Protein AF-A0A1Y2H8I2-F1 (afdb_monomer)

Foldseek 3Di:
DDDDPVNLLVVLLVVLVVCVVVVVLVVSLVSLVVSLVDADDPDADPSNLLSLLVSQLSCCLPQVARPCPVVPPVNVPRPSNVVSCVVNVLSVVLRVLSVVLLVALARLVVNVVSCVVCVVVCVVSVNNVSSVSSNVCSLVNSVVVVLVPDQKDFLVVSQSSSYPVGDSVNSVVSVVVCVVVVNFAKDKADDDDDDDDDDDDDDDDPTIMMGGDDPPPPPVPPPPPVVVVVVVVVVVVVVVVVVVVVVVVVVVVVVVVVVVVVVVVVVVVVVVVVVVDDDDDDDDDDDDDDDDDDDDDDDDDDDDDDD

Solvent-accessible surface area (backbone atoms only — not comparable to full-atom values): 18165 Å² total; per-residue (Å²): 131,86,87,50,72,65,55,56,44,48,51,26,46,54,51,16,51,53,28,45,74,71,66,39,36,71,64,14,38,54,28,21,48,53,40,47,69,54,87,67,82,90,62,75,56,69,69,40,38,52,27,47,56,49,31,45,45,41,28,34,50,69,72,54,39,70,66,62,81,57,64,51,82,71,41,70,70,33,67,51,48,54,54,31,51,70,74,36,51,73,58,51,55,49,51,53,38,49,47,46,28,59,76,36,42,80,34,56,66,55,42,55,52,50,45,68,72,44,40,70,62,29,53,77,67,72,43,45,66,52,54,53,49,28,59,69,41,45,50,58,44,37,52,60,52,45,57,77,78,36,54,66,47,42,45,66,61,52,13,44,48,58,14,86,85,46,46,57,71,55,43,51,53,52,50,54,52,34,40,77,69,68,76,49,53,71,49,79,48,72,54,74,82,82,71,95,76,86,77,87,71,81,91,67,76,76,64,38,35,36,37,44,57,64,91,85,71,74,68,93,68,85,63,78,66,59,54,57,51,52,51,50,49,52,52,52,50,52,53,52,51,52,51,54,50,53,52,50,50,52,52,53,50,54,50,52,53,52,50,54,53,49,51,52,51,54,54,51,52,52,54,51,56,58,69,73,56,91,80,83,90,79,88,83,91,83,89,82,82,87,85,86,89,81,91,88,84,90,80,87,87,81,89,82,90,79,135

Mean predicted aligned error: 17.27 Å

Radius of gyration: 30.87 Å; Cα contacts (8 Å, |Δi|>4): 237; chains: 1; bounding box: 60×76×105 Å

Structure (mmCIF, N/CA/C/O backbone):
data_AF-A0A1Y2H8I2-F1
#
_entry.id   AF-A0A1Y2H8I2-F1
#
loop_
_atom_site.group_PDB
_atom_site.id
_atom_site.type_symbol
_atom_site.label_atom_id
_atom_site.label_alt_id
_atom_site.label_comp_id
_atom_site.label_asym_id
_atom_site.label_entity_id
_atom_site.label_seq_id
_atom_site.pdbx_PDB_ins_code
_atom_site.Cartn_x
_atom_site.Cartn_y
_atom_site.Cartn_z
_atom_site.occupancy
_atom_site.B_iso_or_equiv
_atom_site.auth_seq_id
_atom_site.auth_comp_id
_atom_site.auth_asym_id
_atom_site.auth_atom_id
_atom_site.pdbx_PDB_model_num
ATOM 1 N N . MET A 1 1 ? 10.345 -16.166 -33.359 1.00 64.69 1 MET A N 1
ATOM 2 C CA . MET A 1 1 ? 11.294 -15.146 -32.863 1.00 64.69 1 MET A CA 1
ATOM 3 C C . MET A 1 1 ? 11.800 -15.592 -31.501 1.00 64.69 1 MET A C 1
ATOM 5 O O . MET A 1 1 ? 10.991 -16.157 -30.772 1.00 64.69 1 MET A O 1
ATOM 9 N N . PRO A 1 2 ? 13.095 -15.441 -31.181 1.00 84.12 2 PRO A N 1
ATOM 10 C CA . PRO A 1 2 ? 13.602 -15.779 -29.852 1.00 84.12 2 PRO A CA 1
ATOM 11 C C . PRO A 1 2 ? 13.010 -14.828 -28.801 1.00 84.12 2 PRO A C 1
ATOM 13 O O . PRO A 1 2 ? 12.857 -13.641 -29.073 1.00 84.12 2 PRO A O 1
ATOM 16 N N . ILE A 1 3 ? 12.668 -15.360 -27.625 1.00 88.06 3 ILE A N 1
ATOM 17 C CA . ILE A 1 3 ? 12.143 -14.586 -26.490 1.00 88.06 3 ILE A CA 1
ATOM 18 C C . ILE A 1 3 ? 13.284 -13.744 -25.907 1.00 88.06 3 ILE A C 1
ATOM 20 O O . ILE A 1 3 ? 14.325 -14.291 -25.533 1.00 88.06 3 ILE A O 1
ATOM 24 N N . SER A 1 4 ? 13.094 -12.426 -25.837 1.00 90.50 4 SER A N 1
ATOM 25 C CA . SER A 1 4 ? 14.034 -11.501 -25.200 1.00 90.50 4 SER A CA 1
ATOM 26 C C . SER A 1 4 ? 13.777 -11.408 -23.693 1.00 90.50 4 SER A C 1
ATOM 28 O O . SER A 1 4 ? 12.663 -11.617 -23.217 1.00 90.50 4 SER A O 1
ATOM 30 N N . VAL A 1 5 ? 14.796 -11.017 -22.923 1.00 89.06 5 VAL A N 1
ATOM 31 C CA . VAL A 1 5 ? 14.643 -10.702 -21.489 1.00 89.06 5 VAL A CA 1
ATOM 32 C C . VAL A 1 5 ? 13.623 -9.578 -21.287 1.00 89.06 5 VAL A C 1
ATOM 34 O O . VAL A 1 5 ? 12.849 -9.601 -20.336 1.00 89.06 5 VAL A O 1
ATOM 37 N N . GLU A 1 6 ? 13.575 -8.620 -22.213 1.00 90.44 6 GLU A N 1
ATOM 38 C CA . GLU A 1 6 ? 12.610 -7.522 -22.174 1.00 90.44 6 GLU A CA 1
ATOM 39 C C . GLU A 1 6 ? 11.159 -8.017 -22.268 1.00 90.44 6 GLU A C 1
ATOM 41 O O . GLU A 1 6 ? 10.286 -7.482 -21.584 1.00 90.44 6 GLU A O 1
ATOM 46 N N . ASP A 1 7 ? 10.905 -9.075 -23.042 1.00 92.50 7 ASP A N 1
ATOM 47 C CA . ASP A 1 7 ? 9.571 -9.669 -23.170 1.00 92.50 7 ASP A CA 1
ATOM 48 C C . ASP A 1 7 ? 9.125 -10.292 -21.842 1.00 92.50 7 ASP A C 1
ATOM 50 O O . ASP A 1 7 ? 7.978 -10.131 -21.425 1.00 92.50 7 ASP A O 1
ATOM 54 N N . VAL A 1 8 ? 10.058 -10.933 -21.129 1.00 92.12 8 VAL A N 1
ATOM 55 C CA . VAL A 1 8 ? 9.809 -11.501 -19.797 1.00 92.12 8 VAL A CA 1
ATOM 56 C C . VAL A 1 8 ? 9.509 -10.395 -18.781 1.00 92.12 8 VAL A C 1
ATOM 58 O O . VAL A 1 8 ? 8.560 -10.523 -18.005 1.00 92.12 8 VAL A O 1
ATOM 61 N N . LEU A 1 9 ? 10.262 -9.289 -18.802 1.00 92.88 9 LEU A N 1
ATOM 62 C CA . LEU A 1 9 ? 10.020 -8.140 -17.919 1.00 92.88 9 LEU A CA 1
ATOM 63 C C . LEU A 1 9 ? 8.649 -7.502 -18.188 1.00 92.88 9 LEU A C 1
ATOM 65 O O . LEU A 1 9 ? 7.918 -7.197 -17.246 1.00 92.88 9 LEU A O 1
ATOM 69 N N . LYS A 1 10 ? 8.278 -7.327 -19.461 1.00 94.19 10 LYS A N 1
ATOM 70 C CA . LYS A 1 10 ? 6.972 -6.779 -19.863 1.00 94.19 10 LYS A CA 1
ATOM 71 C C . LYS A 1 10 ? 5.822 -7.685 -19.443 1.00 94.19 10 LYS A C 1
ATOM 73 O O . LYS A 1 10 ? 4.839 -7.188 -18.902 1.00 94.19 10 LYS A O 1
ATOM 78 N N . TYR A 1 11 ? 5.957 -8.996 -19.643 1.00 95.19 11 TYR A N 1
ATOM 79 C CA . TYR A 1 11 ? 4.942 -9.973 -19.250 1.00 95.19 11 TYR A CA 1
ATOM 80 C C . TYR A 1 11 ? 4.603 -9.868 -17.757 1.00 95.19 11 TYR A C 1
ATOM 82 O O . TYR A 1 11 ? 3.437 -9.698 -17.399 1.00 95.19 11 TYR A O 1
ATOM 90 N N . HIS A 1 12 ? 5.620 -9.879 -16.891 1.00 94.62 12 HIS A N 1
ATOM 91 C CA . HIS A 1 12 ? 5.412 -9.776 -15.446 1.00 94.62 12 HIS A CA 1
ATOM 92 C C . HIS A 1 12 ? 4.909 -8.384 -15.036 1.00 94.62 12 HIS A C 1
ATOM 94 O O . HIS A 1 12 ? 4.013 -8.265 -14.206 1.00 94.62 12 HIS A O 1
ATOM 100 N N . TYR A 1 13 ? 5.429 -7.314 -15.643 1.00 95.56 13 TYR A N 1
ATOM 101 C CA . TYR A 1 13 ? 4.984 -5.954 -15.333 1.00 95.56 13 TYR A CA 1
ATOM 102 C C . TYR A 1 13 ? 3.503 -5.729 -15.668 1.00 95.56 13 TYR A C 1
ATOM 104 O O . TYR A 1 13 ? 2.728 -5.309 -14.807 1.00 95.56 13 TYR A O 1
ATOM 112 N N . TYR A 1 14 ? 3.086 -6.055 -16.894 1.00 96.56 14 TYR A N 1
ATOM 113 C CA . TYR A 1 14 ? 1.695 -5.893 -17.312 1.00 96.56 14 TYR A CA 1
ATOM 114 C C . TYR A 1 14 ? 0.767 -6.870 -16.590 1.00 96.56 14 TYR A C 1
ATOM 116 O O . TYR A 1 14 ? -0.330 -6.478 -16.197 1.00 96.56 14 TYR A O 1
ATOM 124 N N . GLY A 1 15 ? 1.217 -8.104 -16.339 1.00 96.12 15 GLY A N 1
ATOM 125 C CA . GLY A 1 15 ? 0.488 -9.060 -15.506 1.00 96.12 15 GLY A CA 1
ATOM 126 C C . GLY A 1 15 ? 0.222 -8.510 -14.103 1.00 96.12 15 GLY A C 1
ATOM 127 O O . GLY A 1 15 ? -0.916 -8.541 -13.639 1.00 96.12 15 GLY A O 1
ATOM 128 N N . GLY A 1 16 ? 1.239 -7.926 -13.462 1.00 95.62 16 GLY A N 1
ATOM 129 C CA . GLY A 1 16 ? 1.105 -7.278 -12.157 1.00 95.62 16 GLY A CA 1
ATOM 130 C C . GLY A 1 16 ? 0.127 -6.103 -12.190 1.00 95.62 16 GLY A C 1
ATOM 131 O O . GLY A 1 16 ? -0.762 -6.027 -11.348 1.00 95.62 16 GLY A O 1
ATOM 132 N N . MET A 1 17 ? 0.212 -5.230 -13.199 1.00 94.56 17 MET A N 1
ATOM 133 C CA . MET A 1 17 ? -0.717 -4.100 -13.348 1.00 94.56 17 MET A CA 1
ATOM 134 C C . MET A 1 17 ? -2.175 -4.540 -13.521 1.00 94.56 17 MET A C 1
ATOM 136 O O . MET A 1 17 ? -3.065 -3.967 -12.890 1.00 94.56 17 MET A O 1
ATOM 140 N N . LEU A 1 18 ? -2.426 -5.561 -14.346 1.00 96.31 18 LEU A N 1
ATOM 141 C CA . LEU A 1 18 ? -3.769 -6.108 -14.548 1.00 96.31 18 LEU A CA 1
ATOM 142 C C . LEU A 1 18 ? -4.327 -6.693 -13.246 1.00 96.31 18 LEU A C 1
ATOM 144 O O . LEU A 1 18 ? -5.463 -6.399 -12.877 1.00 96.31 18 LEU A O 1
ATOM 148 N N . LEU A 1 19 ? -3.517 -7.465 -12.516 1.00 95.88 19 LEU A N 1
ATOM 149 C CA . LEU A 1 19 ? -3.908 -8.042 -11.227 1.00 95.88 19 LEU A CA 1
ATOM 150 C C . LEU A 1 19 ? -4.180 -6.962 -10.170 1.00 95.88 19 LEU A C 1
ATOM 152 O O . LEU A 1 19 ? -5.160 -7.071 -9.431 1.00 95.88 19 LEU A O 1
ATOM 156 N N . THR A 1 20 ? -3.387 -5.886 -10.144 1.00 94.12 20 THR A N 1
ATOM 157 C CA . THR A 1 20 ? -3.646 -4.718 -9.289 1.00 94.12 20 THR A CA 1
ATOM 158 C C . THR A 1 20 ? -4.972 -4.046 -9.646 1.00 94.12 20 THR A C 1
ATOM 160 O O . THR A 1 20 ? -5.745 -3.715 -8.748 1.00 94.12 20 THR A O 1
ATOM 163 N N . GLY A 1 21 ? -5.285 -3.900 -10.939 1.00 92.94 21 GLY A N 1
ATOM 164 C CA . GLY A 1 21 ? -6.579 -3.384 -11.404 1.00 92.94 21 GLY A CA 1
ATOM 165 C C . GLY A 1 21 ? -7.766 -4.266 -10.995 1.00 92.94 21 GLY A C 1
ATOM 166 O O . GLY A 1 21 ? -8.826 -3.752 -10.642 1.00 92.94 21 GLY A O 1
ATOM 167 N N . LEU A 1 22 ? -7.565 -5.586 -10.953 1.00 94.75 22 LEU A N 1
ATOM 168 C CA . LEU A 1 22 ? -8.539 -6.571 -10.462 1.00 94.75 22 LEU A CA 1
ATOM 169 C C . LEU A 1 22 ? -8.595 -6.679 -8.927 1.00 94.75 22 LEU A C 1
ATOM 171 O O . LEU A 1 22 ? -9.307 -7.536 -8.407 1.00 94.75 22 LEU A O 1
ATOM 175 N N . LYS A 1 23 ? -7.852 -5.838 -8.191 1.00 91.69 23 LYS A N 1
ATOM 176 C CA . LYS A 1 23 ? -7.724 -5.863 -6.720 1.00 91.69 23 LYS A CA 1
ATOM 177 C C . LYS A 1 23 ? -7.194 -7.191 -6.155 1.00 91.69 23 LYS A C 1
ATOM 179 O O . LYS A 1 23 ? -7.315 -7.453 -4.959 1.00 91.69 23 LYS A O 1
ATOM 184 N N . GLN A 1 24 ? -6.551 -8.013 -6.986 1.00 93.62 24 GLN A N 1
ATOM 185 C CA . GLN A 1 24 ? -5.842 -9.224 -6.561 1.00 93.62 24 GLN A CA 1
ATOM 186 C C . GLN A 1 24 ? -4.420 -8.857 -6.126 1.00 93.62 24 GLN A C 1
ATOM 188 O O . GLN A 1 24 ? -3.437 -9.213 -6.776 1.00 93.62 24 GLN A O 1
ATOM 193 N N . HIS A 1 25 ? -4.320 -8.092 -5.036 1.00 91.81 25 HIS A N 1
ATOM 194 C CA . HIS A 1 25 ? -3.058 -7.495 -4.594 1.00 91.81 25 HIS A CA 1
ATOM 195 C C . HIS A 1 25 ? -1.986 -8.535 -4.243 1.00 91.81 25 HIS A C 1
ATOM 197 O O . HIS A 1 25 ? -0.821 -8.313 -4.547 1.00 91.81 25 HIS A O 1
ATOM 203 N N . GLU A 1 26 ? -2.370 -9.682 -3.680 1.00 91.25 26 GLU A N 1
ATOM 204 C CA . GLU A 1 26 ? -1.456 -10.780 -3.338 1.00 91.25 26 GLU A CA 1
ATOM 205 C C . GLU A 1 26 ? -0.683 -11.291 -4.561 1.00 91.25 26 GLU A C 1
ATOM 207 O O . GLU A 1 26 ? 0.540 -11.176 -4.632 1.00 91.25 26 GLU A O 1
ATOM 212 N N . ARG A 1 27 ? -1.409 -11.724 -5.595 1.00 92.19 27 ARG A N 1
ATOM 213 C CA . ARG A 1 27 ? -0.824 -12.212 -6.854 1.00 92.19 27 ARG A CA 1
ATOM 214 C C . ARG A 1 27 ? -0.088 -11.115 -7.623 1.00 92.19 27 ARG A C 1
ATOM 216 O O . ARG A 1 27 ? 0.893 -11.384 -8.312 1.00 92.19 27 ARG A O 1
ATOM 223 N N . ALA A 1 28 ? -0.558 -9.870 -7.530 1.00 93.94 28 ALA A N 1
ATOM 224 C CA . ALA A 1 28 ? 0.120 -8.739 -8.153 1.00 93.94 28 ALA A CA 1
ATOM 225 C C . ALA A 1 28 ? 1.516 -8.519 -7.550 1.00 93.94 28 ALA A C 1
ATOM 227 O O . ALA A 1 28 ? 2.476 -8.311 -8.294 1.00 93.94 28 ALA A O 1
ATOM 228 N N . MET A 1 29 ? 1.646 -8.613 -6.220 1.00 91.88 29 MET A N 1
ATOM 229 C CA . MET A 1 29 ? 2.941 -8.506 -5.541 1.00 91.88 29 MET A CA 1
ATOM 230 C C . MET A 1 29 ? 3.918 -9.584 -6.008 1.00 91.88 29 MET A C 1
ATOM 232 O O . MET A 1 29 ? 5.060 -9.255 -6.318 1.00 91.88 29 MET A O 1
ATOM 236 N N . GLU A 1 30 ? 3.478 -10.839 -6.119 1.00 91.56 30 GLU A N 1
ATOM 237 C CA . GLU A 1 30 ? 4.320 -11.935 -6.622 1.00 91.56 30 GLU A CA 1
ATOM 238 C C . GLU A 1 30 ? 4.852 -11.633 -8.026 1.00 91.56 30 GLU A C 1
ATOM 240 O O . GLU A 1 30 ? 6.044 -11.771 -8.298 1.00 91.56 30 GLU A O 1
ATOM 245 N N . MET A 1 31 ? 3.983 -11.142 -8.911 1.00 92.56 31 MET A N 1
ATOM 246 C CA . MET A 1 31 ? 4.360 -10.822 -10.284 1.00 92.56 31 MET A CA 1
ATOM 247 C C . MET A 1 31 ? 5.387 -9.680 -10.354 1.00 92.56 31 MET A C 1
ATOM 249 O O . MET A 1 31 ? 6.356 -9.755 -11.115 1.00 92.56 31 MET A O 1
ATOM 253 N N . PHE A 1 32 ? 5.219 -8.636 -9.536 1.00 92.56 32 PHE A N 1
ATOM 254 C CA . PHE A 1 32 ? 6.210 -7.562 -9.438 1.00 92.56 32 PHE A CA 1
ATOM 255 C C . PHE A 1 32 ? 7.519 -8.043 -8.807 1.00 92.56 32 PHE A C 1
ATOM 257 O O . PHE A 1 32 ? 8.589 -7.633 -9.254 1.00 92.56 32 PHE A O 1
ATOM 264 N N . TYR A 1 33 ? 7.457 -8.934 -7.817 1.00 90.06 33 TYR A N 1
ATOM 265 C CA . TYR A 1 33 ? 8.641 -9.525 -7.202 1.00 90.06 33 TYR A CA 1
ATOM 266 C C . TYR A 1 33 ? 9.440 -10.374 -8.200 1.00 90.06 33 TYR A C 1
ATOM 268 O O . TYR A 1 33 ? 10.659 -10.216 -8.298 1.00 90.06 33 TYR A O 1
ATOM 276 N N . PHE A 1 34 ? 8.775 -11.192 -9.023 1.00 90.06 34 PHE A N 1
ATOM 277 C CA . PHE A 1 34 ? 9.455 -11.950 -10.077 1.00 90.06 34 PHE A CA 1
ATOM 278 C C . PHE A 1 34 ? 10.214 -11.039 -11.042 1.00 90.06 34 PHE A C 1
ATOM 280 O O . PHE A 1 34 ? 11.342 -11.357 -11.414 1.00 90.06 34 PHE A O 1
ATOM 287 N N . ASN A 1 35 ? 9.668 -9.864 -11.364 1.00 90.94 35 ASN A N 1
ATOM 288 C CA . ASN A 1 35 ? 10.349 -8.867 -12.191 1.00 90.94 35 ASN A CA 1
ATOM 289 C C . ASN A 1 35 ? 11.710 -8.437 -11.599 1.00 90.94 35 ASN A C 1
ATOM 291 O O . ASN A 1 35 ? 12.702 -8.287 -12.315 1.00 90.94 35 ASN A O 1
ATOM 295 N N . LEU A 1 36 ? 11.773 -8.301 -10.272 1.00 88.31 36 LEU A N 1
ATOM 296 C CA . LEU A 1 36 ? 12.986 -7.930 -9.538 1.00 88.31 36 LEU A CA 1
ATOM 297 C C . LEU A 1 36 ? 13.981 -9.083 -9.411 1.00 88.31 36 LEU A C 1
ATOM 299 O O . LEU A 1 36 ? 15.184 -8.844 -9.348 1.00 88.31 36 LEU A O 1
ATOM 303 N N . SER A 1 37 ? 13.501 -10.327 -9.390 1.00 86.69 37 SER A N 1
ATOM 304 C CA . SER A 1 37 ? 14.356 -11.521 -9.324 1.00 86.69 37 SER A CA 1
ATOM 305 C C . SER A 1 37 ? 15.138 -11.791 -10.618 1.00 86.69 37 SER A C 1
ATOM 307 O O . SER A 1 37 ? 16.130 -12.520 -10.602 1.00 86.69 37 SER A O 1
ATOM 309 N N . ILE A 1 38 ? 14.720 -11.193 -11.739 1.00 87.56 38 ILE A N 1
ATOM 310 C CA . ILE A 1 38 ? 15.364 -11.387 -13.040 1.00 87.56 38 ILE A CA 1
ATOM 311 C C . ILE A 1 38 ? 16.746 -10.707 -13.040 1.00 87.56 38 ILE A C 1
ATOM 313 O O . ILE A 1 38 ? 16.836 -9.497 -12.807 1.00 87.56 38 ILE A O 1
ATOM 317 N N . PRO A 1 39 ? 17.831 -11.448 -13.342 1.00 82.94 39 PRO A N 1
ATOM 318 C CA . PRO A 1 39 ? 19.183 -10.909 -13.301 1.00 82.94 39 PRO A CA 1
ATOM 319 C C . PRO A 1 39 ? 19.393 -9.859 -14.393 1.00 82.94 39 PRO A C 1
ATOM 321 O O . PRO A 1 39 ? 19.169 -10.114 -15.579 1.00 82.94 39 PRO A O 1
ATOM 324 N N . THR A 1 40 ? 19.888 -8.686 -14.005 1.00 78.19 40 THR A N 1
ATOM 325 C CA . THR A 1 40 ? 20.244 -7.607 -14.930 1.00 78.19 40 THR A CA 1
ATOM 326 C C . THR A 1 40 ? 21.727 -7.634 -15.280 1.00 78.19 40 THR A C 1
ATOM 328 O O . THR A 1 40 ? 22.594 -7.763 -14.418 1.00 78.19 40 THR A O 1
ATOM 331 N N . ARG A 1 41 ? 22.042 -7.508 -16.574 1.00 73.81 41 ARG A N 1
ATOM 332 C CA . ARG A 1 41 ? 23.423 -7.393 -17.059 1.00 73.81 41 ARG A CA 1
ATOM 333 C C . ARG A 1 41 ? 23.809 -5.917 -17.138 1.00 73.81 41 ARG A C 1
ATOM 335 O O . ARG A 1 41 ? 23.453 -5.232 -18.091 1.00 73.81 41 ARG A O 1
ATOM 342 N N . GLY A 1 42 ? 24.550 -5.440 -16.141 1.00 78.25 42 GLY A N 1
ATOM 343 C CA . GLY A 1 42 ? 25.088 -4.078 -16.106 1.00 78.25 42 GLY A CA 1
ATOM 344 C C . GLY A 1 42 ? 24.108 -3.062 -15.525 1.00 78.25 42 GLY A C 1
ATOM 345 O O . GLY A 1 42 ? 24.190 -2.754 -14.340 1.00 78.25 42 GLY A O 1
ATOM 346 N N . ALA A 1 43 ? 23.207 -2.529 -16.351 1.00 79.94 43 ALA A N 1
ATOM 347 C CA . ALA A 1 43 ? 22.257 -1.493 -15.943 1.00 79.94 43 ALA A CA 1
ATOM 348 C C . ALA A 1 43 ? 20.883 -2.078 -15.592 1.00 79.94 43 ALA A C 1
ATOM 350 O O . ALA A 1 43 ? 20.442 -3.067 -16.182 1.00 79.94 43 ALA A O 1
ATOM 351 N N . ILE A 1 44 ? 20.198 -1.439 -14.642 1.00 87.38 44 ILE A N 1
ATOM 352 C CA . ILE A 1 44 ? 18.834 -1.807 -14.279 1.00 87.38 44 ILE A CA 1
ATOM 353 C C . ILE A 1 44 ? 17.836 -1.316 -15.334 1.00 87.38 44 ILE A C 1
ATOM 355 O O . ILE A 1 44 ? 17.954 -0.202 -15.845 1.00 87.38 44 ILE A O 1
ATOM 359 N N . SER A 1 45 ? 16.838 -2.140 -15.655 1.00 91.19 45 SER A N 1
ATOM 360 C CA . SER A 1 45 ? 15.753 -1.725 -16.543 1.00 91.19 45 SER A CA 1
ATOM 361 C C . SER A 1 45 ? 14.789 -0.779 -15.825 1.00 91.19 45 SER A C 1
ATOM 363 O O . SER A 1 45 ? 14.429 -1.005 -14.668 1.00 91.19 45 SER A O 1
ATOM 365 N N . ALA A 1 46 ? 14.283 0.232 -16.534 1.00 90.50 46 ALA A N 1
ATOM 366 C CA . ALA A 1 46 ? 13.232 1.113 -16.021 1.00 90.50 46 ALA A CA 1
ATOM 367 C C . ALA A 1 46 ? 11.969 0.335 -15.597 1.00 90.50 46 ALA A C 1
ATOM 369 O O . ALA A 1 46 ? 11.310 0.707 -14.629 1.00 90.50 46 ALA A O 1
ATOM 370 N N . ILE A 1 47 ? 11.680 -0.793 -16.262 1.00 93.00 47 ILE A N 1
ATOM 371 C CA . ILE A 1 47 ? 10.549 -1.674 -15.934 1.00 93.00 47 ILE A CA 1
ATOM 372 C C . ILE A 1 47 ? 10.708 -2.266 -14.528 1.00 93.00 47 ILE A C 1
ATOM 374 O O . ILE A 1 47 ? 9.731 -2.375 -13.789 1.00 93.00 47 ILE A O 1
ATOM 378 N N . GLN A 1 48 ? 11.934 -2.618 -14.132 1.00 91.69 48 GLN A N 1
ATOM 379 C CA . GLN A 1 48 ? 12.210 -3.171 -12.804 1.00 91.69 48 GLN A CA 1
ATOM 380 C C . GLN A 1 48 ? 12.055 -2.101 -11.721 1.00 91.69 48 GLN A C 1
ATOM 382 O O . GLN A 1 48 ? 11.431 -2.367 -10.696 1.00 91.69 48 GLN A O 1
ATOM 387 N N . ILE A 1 49 ? 12.529 -0.876 -11.978 1.00 91.69 49 ILE A N 1
ATOM 388 C CA . ILE A 1 49 ? 12.351 0.256 -11.055 1.00 91.69 49 ILE A CA 1
ATOM 389 C C . ILE A 1 49 ? 10.857 0.554 -10.853 1.00 91.69 49 ILE A C 1
ATOM 391 O O . ILE A 1 49 ? 10.396 0.692 -9.721 1.00 91.69 49 ILE A O 1
ATOM 395 N N . GLU A 1 50 ? 10.072 0.617 -11.930 1.00 92.62 50 GLU A N 1
ATOM 396 C CA . GLU A 1 50 ? 8.623 0.831 -11.830 1.00 92.62 50 GLU A CA 1
ATOM 397 C C . GLU A 1 50 ? 7.901 -0.328 -11.134 1.00 92.62 50 GLU A C 1
ATOM 399 O O . GLU A 1 50 ? 7.019 -0.099 -10.303 1.00 92.62 50 GLU A O 1
ATOM 404 N N . SER A 1 51 ? 8.306 -1.571 -11.410 1.00 92.62 51 SER A N 1
ATOM 405 C CA . SER A 1 51 ? 7.781 -2.753 -10.713 1.00 92.62 51 SER A CA 1
ATOM 406 C C . SER A 1 51 ? 8.049 -2.676 -9.213 1.00 92.62 51 SER A C 1
ATOM 408 O O . SER A 1 51 ? 7.164 -2.977 -8.419 1.00 92.62 51 SER A O 1
ATOM 410 N N . TYR A 1 52 ? 9.233 -2.210 -8.812 1.00 91.62 52 TYR A N 1
ATOM 411 C CA . TYR A 1 52 ? 9.598 -2.025 -7.411 1.00 91.62 52 TYR A CA 1
ATOM 412 C C . TYR A 1 52 ? 8.724 -0.982 -6.702 1.00 91.62 52 TYR A C 1
ATOM 414 O O . TYR A 1 52 ? 8.204 -1.232 -5.614 1.00 91.62 52 TYR A O 1
ATOM 422 N N . ARG A 1 53 ? 8.506 0.176 -7.338 1.00 91.56 53 ARG A N 1
ATOM 423 C CA . ARG A 1 53 ? 7.634 1.241 -6.810 1.00 91.56 53 ARG A CA 1
ATOM 424 C C . ARG A 1 53 ? 6.207 0.734 -6.601 1.00 91.56 53 ARG A C 1
ATOM 426 O O . ARG A 1 53 ? 5.621 0.940 -5.538 1.00 91.56 53 ARG A O 1
ATOM 433 N N . LYS A 1 54 ? 5.665 0.021 -7.593 1.00 92.75 54 LYS A N 1
ATOM 434 C CA . LYS A 1 54 ? 4.317 -0.563 -7.532 1.00 92.75 54 LYS A CA 1
ATOM 435 C C . LYS A 1 54 ? 4.223 -1.708 -6.528 1.00 92.75 54 LYS A C 1
ATOM 437 O O . LYS A 1 54 ? 3.202 -1.811 -5.850 1.00 92.75 54 LYS A O 1
ATOM 442 N N . LEU A 1 55 ? 5.276 -2.510 -6.368 1.00 92.25 55 LEU A N 1
ATOM 443 C CA . LEU A 1 55 ? 5.363 -3.542 -5.334 1.00 92.25 55 LEU A CA 1
ATOM 444 C C . LEU A 1 55 ? 5.249 -2.928 -3.935 1.00 92.25 55 LEU A C 1
ATOM 446 O O . LEU A 1 55 ? 4.430 -3.387 -3.143 1.00 92.25 55 LEU A O 1
ATOM 450 N N . LEU A 1 56 ? 6.001 -1.856 -3.653 1.00 91.25 56 LEU A N 1
ATOM 451 C CA . LEU A 1 56 ? 5.924 -1.146 -2.372 1.00 91.25 56 LEU A CA 1
ATOM 452 C C . LEU A 1 56 ? 4.498 -0.672 -2.086 1.00 91.25 56 LEU A C 1
ATOM 454 O O . LEU A 1 56 ? 3.945 -1.004 -1.041 1.00 91.25 56 LEU A O 1
ATOM 458 N N . LEU A 1 57 ? 3.870 0.040 -3.024 1.00 92.00 57 LEU A N 1
ATOM 459 C CA . LEU A 1 57 ? 2.509 0.544 -2.825 1.00 92.00 57 LEU A CA 1
ATOM 460 C C . LEU A 1 57 ? 1.476 -0.578 -2.685 1.00 92.00 57 LEU A C 1
ATOM 462 O O . LEU A 1 57 ? 0.618 -0.518 -1.810 1.00 92.00 57 LEU A O 1
ATOM 466 N N . THR A 1 58 ? 1.574 -1.621 -3.508 1.00 92.69 58 THR A N 1
ATOM 467 C CA . THR A 1 58 ? 0.647 -2.761 -3.457 1.00 92.69 58 THR A CA 1
ATOM 468 C C . THR A 1 58 ? 0.786 -3.522 -2.137 1.00 92.69 58 THR A C 1
ATOM 470 O O . THR A 1 58 ? -0.224 -3.919 -1.556 1.00 92.69 58 THR A O 1
ATOM 473 N N . SER A 1 59 ? 2.012 -3.651 -1.617 1.00 91.19 59 SER A N 1
ATOM 474 C CA . SER A 1 59 ? 2.261 -4.250 -0.303 1.00 91.19 59 SER A CA 1
ATOM 475 C C . SER A 1 59 ? 1.636 -3.445 0.833 1.00 91.19 59 SER A C 1
ATOM 477 O O . SER A 1 59 ? 0.919 -4.012 1.654 1.00 91.19 59 SER A O 1
ATOM 479 N N . LEU A 1 60 ? 1.775 -2.115 0.808 1.00 90.88 60 LEU A N 1
ATOM 480 C CA . LEU A 1 60 ? 1.130 -1.232 1.782 1.00 90.88 60 LEU A CA 1
ATOM 481 C C . LEU A 1 60 ? -0.398 -1.358 1.747 1.00 90.88 60 LEU A C 1
ATOM 483 O O . LEU A 1 60 ? -1.033 -1.400 2.797 1.00 90.88 60 LEU A O 1
ATOM 487 N N . ILE A 1 61 ? -0.994 -1.471 0.558 1.00 92.19 61 ILE A N 1
ATOM 488 C CA . ILE A 1 61 ? -2.443 -1.659 0.416 1.00 92.19 61 ILE A CA 1
ATOM 489 C C . ILE A 1 61 ? -2.878 -3.007 1.006 1.00 92.19 61 ILE A C 1
ATOM 491 O O . ILE A 1 61 ? -3.869 -3.059 1.736 1.00 92.19 61 ILE A O 1
ATOM 495 N N . HIS A 1 62 ? -2.156 -4.090 0.705 1.00 90.31 62 HIS A N 1
ATOM 496 C CA . HIS A 1 62 ? -2.567 -5.444 1.076 1.00 90.31 62 HIS A CA 1
ATOM 497 C C . HIS A 1 62 ? -2.310 -5.787 2.549 1.00 90.31 62 HIS A C 1
ATOM 499 O O . HIS A 1 62 ? -3.232 -6.212 3.244 1.00 90.31 62 HIS A O 1
ATOM 505 N N . THR A 1 63 ? -1.077 -5.608 3.030 1.00 85.00 63 THR A N 1
ATOM 506 C CA . THR A 1 63 ? -0.665 -6.024 4.383 1.00 85.00 63 THR A CA 1
ATOM 507 C C . THR A 1 63 ? -0.565 -4.864 5.367 1.00 85.00 63 THR A C 1
ATOM 509 O O . THR A 1 63 ? -0.457 -5.103 6.566 1.00 85.00 63 THR A O 1
ATOM 512 N N . GLY A 1 64 ? -0.562 -3.614 4.891 1.00 83.12 64 GLY A N 1
ATOM 513 C CA . GLY A 1 64 ? -0.325 -2.447 5.746 1.00 83.12 64 GLY A CA 1
ATOM 514 C C . GLY A 1 64 ? 1.140 -2.294 6.162 1.00 83.12 64 GLY A C 1
ATOM 515 O O . GLY A 1 64 ? 1.475 -1.416 6.953 1.00 83.12 64 GLY A O 1
ATOM 516 N N . GLN A 1 65 ? 2.026 -3.131 5.627 1.00 79.19 65 GLN A N 1
ATOM 517 C CA . GLN A 1 65 ? 3.458 -3.087 5.873 1.00 79.19 65 GLN A CA 1
ATOM 518 C C . GLN A 1 65 ? 4.171 -3.157 4.533 1.00 79.19 65 GLN A C 1
ATOM 520 O O . GLN A 1 65 ? 3.724 -3.841 3.613 1.00 79.19 65 GLN A O 1
ATOM 525 N N . THR A 1 66 ? 5.318 -2.492 4.411 1.00 72.50 66 THR A N 1
ATOM 526 C CA . THR A 1 66 ? 6.209 -2.835 3.307 1.00 72.50 66 THR A CA 1
ATOM 527 C C . THR A 1 66 ? 6.637 -4.261 3.537 1.00 72.50 66 THR A C 1
ATOM 529 O O . THR A 1 66 ? 7.373 -4.540 4.486 1.00 72.50 66 THR A O 1
ATOM 532 N N . THR A 1 67 ? 6.136 -5.173 2.713 1.00 59.91 67 THR A N 1
ATOM 533 C CA . THR A 1 67 ? 6.572 -6.558 2.763 1.00 59.91 67 THR A CA 1
ATOM 534 C C . THR A 1 67 ? 8.091 -6.549 2.721 1.00 59.91 67 THR A C 1
ATOM 536 O O . THR A 1 67 ? 8.683 -6.024 1.772 1.00 59.91 67 THR A O 1
ATOM 539 N N . ASN A 1 68 ? 8.725 -7.140 3.732 1.00 52.19 68 ASN A N 1
ATOM 540 C CA . ASN A 1 68 ? 10.125 -7.533 3.670 1.00 52.19 68 ASN A CA 1
ATOM 541 C C . ASN A 1 68 ? 10.250 -8.688 2.661 1.00 52.19 68 ASN A C 1
ATOM 543 O O . ASN A 1 68 ? 10.737 -9.758 2.999 1.00 52.19 68 ASN A O 1
ATOM 547 N N . TYR A 1 69 ? 9.801 -8.498 1.417 1.00 50.72 69 TYR A N 1
ATOM 548 C CA . TYR A 1 69 ? 10.054 -9.442 0.335 1.00 50.72 69 TYR A CA 1
ATOM 549 C C . TYR A 1 69 ? 11.559 -9.517 0.047 1.00 50.72 69 TYR A C 1
ATOM 551 O O . TYR A 1 69 ? 12.004 -10.493 -0.517 1.00 50.72 69 TYR A O 1
ATOM 559 N N . ALA A 1 70 ? 12.352 -8.551 0.540 1.00 46.06 70 ALA A N 1
ATOM 560 C CA . ALA A 1 70 ? 13.809 -8.627 0.665 1.00 46.06 70 ALA A CA 1
ATOM 561 C C . ALA A 1 70 ? 14.300 -9.166 2.036 1.00 46.06 70 ALA A C 1
ATOM 563 O O . ALA A 1 70 ? 15.393 -8.828 2.495 1.00 46.06 70 ALA A O 1
ATOM 564 N N . GLY A 1 71 ? 13.463 -9.926 2.748 1.00 40.78 71 GLY A N 1
ATOM 565 C CA . GLY A 1 71 ? 13.724 -10.438 4.099 1.00 40.78 71 GLY A CA 1
ATOM 566 C C . GLY A 1 71 ? 14.645 -11.655 4.126 1.00 40.78 71 GLY A C 1
ATOM 567 O O . GLY A 1 71 ? 15.322 -11.892 5.128 1.00 40.78 71 GLY A O 1
ATOM 568 N N . SER A 1 72 ? 14.748 -12.389 3.015 1.00 46.50 72 SER A N 1
ATOM 569 C CA . SER A 1 72 ? 15.823 -13.361 2.858 1.00 46.50 72 SER A CA 1
ATOM 570 C C . SER A 1 72 ? 17.133 -12.614 2.616 1.00 46.50 72 SER A C 1
ATOM 572 O O . SER A 1 72 ? 17.213 -11.717 1.776 1.00 46.50 72 SER A O 1
ATOM 574 N N . LYS A 1 73 ? 18.200 -12.997 3.325 1.00 49.91 73 LYS A N 1
ATOM 575 C CA . LYS A 1 73 ? 19.553 -12.434 3.146 1.00 49.91 73 LYS A CA 1
ATOM 576 C C . LYS A 1 73 ? 20.037 -12.494 1.681 1.00 49.91 73 LYS A C 1
ATOM 578 O O . LYS A 1 73 ? 20.941 -11.744 1.329 1.00 49.91 73 LYS A O 1
ATOM 583 N N . SER A 1 74 ? 19.435 -13.347 0.844 1.00 53.62 74 SER A N 1
ATOM 584 C CA . SER A 1 74 ? 19.680 -13.436 -0.603 1.00 53.62 74 SER A CA 1
ATOM 585 C C . SER A 1 74 ? 19.274 -12.184 -1.379 1.00 53.62 74 SER A C 1
ATOM 587 O O . SER A 1 74 ? 19.937 -11.827 -2.349 1.00 53.62 74 SER A O 1
ATOM 589 N N . ASP A 1 75 ? 18.230 -11.483 -0.945 1.00 58.81 75 ASP A N 1
ATOM 590 C CA . ASP A 1 75 ? 17.553 -10.491 -1.786 1.00 58.81 75 ASP A CA 1
ATOM 591 C C . ASP A 1 75 ? 18.167 -9.099 -1.648 1.00 58.81 75 ASP A C 1
ATOM 593 O O . ASP A 1 75 ? 18.187 -8.327 -2.604 1.00 58.81 75 ASP A O 1
ATOM 597 N N . ARG A 1 76 ? 18.793 -8.805 -0.501 1.00 59.28 76 ARG A N 1
ATOM 598 C CA . ARG A 1 76 ? 19.655 -7.618 -0.337 1.00 59.28 76 ARG A CA 1
ATOM 599 C C . ARG A 1 76 ? 20.890 -7.646 -1.240 1.00 59.28 76 ARG A C 1
ATOM 601 O O . ARG A 1 76 ? 21.448 -6.593 -1.531 1.00 59.28 76 ARG A O 1
ATOM 608 N N . ASN A 1 77 ? 21.300 -8.831 -1.690 1.00 66.38 77 ASN A N 1
ATOM 609 C CA . ASN A 1 77 ? 22.427 -8.990 -2.604 1.00 66.38 77 ASN A CA 1
ATOM 610 C C . ASN A 1 77 ? 22.006 -8.875 -4.076 1.00 66.38 77 ASN A C 1
ATOM 612 O O . ASN A 1 77 ? 22.871 -8.928 -4.947 1.00 66.38 77 ASN A O 1
ATOM 616 N N . ASN A 1 78 ? 20.709 -8.717 -4.370 1.00 77.31 78 ASN A N 1
ATOM 617 C CA . ASN A 1 78 ? 20.232 -8.529 -5.731 1.00 77.31 78 ASN A CA 1
ATOM 618 C C . ASN A 1 78 ? 20.498 -7.077 -6.188 1.00 77.31 78 ASN A C 1
ATOM 620 O O . ASN A 1 78 ? 19.885 -6.146 -5.649 1.00 77.31 78 ASN A O 1
ATOM 624 N N . PRO A 1 79 ? 21.357 -6.856 -7.204 1.00 78.75 79 PRO A N 1
ATOM 625 C CA . PRO A 1 79 ? 21.666 -5.515 -7.700 1.00 78.75 79 PRO A CA 1
ATOM 626 C C . PRO A 1 79 ? 20.427 -4.745 -8.169 1.00 78.75 79 PRO A C 1
ATOM 628 O O . PRO A 1 79 ? 20.376 -3.524 -8.019 1.00 78.75 79 PRO A O 1
ATOM 631 N N . ALA A 1 80 ? 19.410 -5.444 -8.689 1.00 80.19 80 ALA A N 1
ATOM 632 C CA . ALA A 1 80 ? 18.175 -4.827 -9.160 1.00 80.19 80 ALA A CA 1
ATOM 633 C C . ALA A 1 80 ? 17.363 -4.213 -8.007 1.00 80.19 80 ALA A C 1
ATOM 635 O O . ALA A 1 80 ? 16.817 -3.118 -8.145 1.00 80.19 80 ALA A O 1
ATOM 636 N N . ILE A 1 81 ? 17.318 -4.876 -6.849 1.00 82.31 81 ILE A N 1
ATOM 637 C CA . ILE A 1 81 ? 16.590 -4.380 -5.673 1.00 82.31 81 ILE A CA 1
ATOM 638 C C . ILE A 1 81 ? 17.316 -3.170 -5.085 1.00 82.31 81 ILE A C 1
ATOM 640 O O . ILE A 1 81 ? 16.692 -2.137 -4.854 1.00 82.31 81 ILE A O 1
ATOM 644 N N . THR A 1 82 ? 18.636 -3.256 -4.912 1.00 82.75 82 THR A N 1
ATOM 645 C CA . THR A 1 82 ? 19.435 -2.158 -4.346 1.00 82.75 82 THR A CA 1
ATOM 646 C C . THR A 1 82 ? 19.410 -0.914 -5.235 1.00 82.75 82 THR A C 1
ATOM 648 O O . THR A 1 82 ? 19.214 0.193 -4.737 1.00 82.75 82 THR A O 1
ATOM 651 N N . ALA A 1 83 ? 19.538 -1.073 -6.556 1.00 84.50 83 ALA A N 1
ATOM 652 C CA . ALA A 1 83 ? 19.443 0.054 -7.482 1.00 84.50 83 ALA A CA 1
ATOM 653 C C . ALA A 1 83 ? 18.023 0.653 -7.532 1.00 84.50 83 ALA A C 1
ATOM 655 O O . ALA A 1 83 ? 17.878 1.876 -7.544 1.00 84.50 83 ALA A O 1
ATOM 656 N N . SER A 1 84 ? 16.975 -0.182 -7.494 1.00 85.44 84 SER A N 1
ATOM 657 C CA . SER A 1 84 ? 15.582 0.294 -7.449 1.00 85.44 84 SER A CA 1
ATOM 658 C C . SER A 1 84 ? 15.256 1.038 -6.158 1.00 85.44 84 SER A C 1
ATOM 660 O O . SER A 1 84 ? 14.521 2.026 -6.199 1.00 85.44 84 SER A O 1
ATOM 662 N N . HIS A 1 85 ? 15.823 0.593 -5.033 1.00 84.81 85 HIS A N 1
ATOM 663 C CA . HIS A 1 85 ? 15.680 1.239 -3.732 1.00 84.81 85 HIS A CA 1
ATOM 664 C C . HIS A 1 85 ? 16.234 2.667 -3.765 1.00 84.81 85 HIS A C 1
ATOM 666 O O . HIS A 1 85 ? 15.534 3.616 -3.417 1.00 84.81 85 HIS A O 1
ATOM 672 N N . THR A 1 86 ? 17.460 2.848 -4.265 1.00 85.69 86 THR A N 1
ATOM 673 C CA . THR A 1 86 ? 18.069 4.181 -4.417 1.00 85.69 86 THR A CA 1
ATOM 674 C C . THR A 1 86 ? 17.259 5.080 -5.356 1.00 85.69 86 THR A C 1
ATOM 676 O O . THR A 1 86 ? 17.101 6.266 -5.092 1.00 85.69 86 THR A O 1
ATOM 679 N N . ALA A 1 87 ? 16.681 4.521 -6.423 1.00 86.56 87 ALA A N 1
ATOM 680 C CA . ALA A 1 87 ? 15.862 5.267 -7.383 1.00 86.56 87 ALA A CA 1
ATOM 681 C C . ALA A 1 87 ? 14.422 5.568 -6.906 1.00 86.56 87 ALA A C 1
ATOM 683 O O . ALA A 1 87 ? 13.659 6.213 -7.633 1.00 86.56 87 ALA A O 1
ATOM 684 N N . SER A 1 88 ? 14.016 5.075 -5.731 1.00 87.75 88 SER A N 1
ATOM 685 C CA . SER A 1 88 ? 12.631 5.137 -5.234 1.00 87.75 88 SER A CA 1
ATOM 686 C C . SER A 1 88 ? 12.524 5.733 -3.827 1.00 87.75 88 SER A C 1
ATOM 688 O O . SER A 1 88 ? 11.580 5.440 -3.096 1.00 87.75 88 SER A O 1
ATOM 690 N N . GLU A 1 89 ? 13.452 6.620 -3.463 1.00 87.94 89 GLU A N 1
ATOM 691 C CA . GLU A 1 89 ? 13.479 7.328 -2.176 1.00 87.94 89 GLU A CA 1
ATOM 692 C C . GLU A 1 89 ? 12.115 7.889 -1.706 1.00 87.94 89 GLU A C 1
ATOM 694 O O . GLU A 1 89 ? 11.720 7.569 -0.580 1.00 87.94 89 GLU A O 1
ATOM 699 N N . PRO A 1 90 ? 11.327 8.636 -2.516 1.00 89.56 90 PRO A N 1
ATOM 700 C CA . PRO A 1 90 ? 10.055 9.196 -2.039 1.00 89.56 90 PRO A CA 1
ATOM 701 C C . PRO A 1 90 ? 9.027 8.120 -1.654 1.00 89.56 90 PRO A C 1
ATOM 703 O O . PRO A 1 90 ? 8.230 8.322 -0.737 1.00 89.56 90 PRO A O 1
ATOM 706 N N . TYR A 1 91 ? 9.073 6.946 -2.290 1.00 89.94 91 TYR A N 1
ATOM 707 C CA . TYR A 1 91 ? 8.203 5.816 -1.951 1.00 89.94 91 TYR A CA 1
ATOM 708 C C . TYR A 1 91 ? 8.591 5.186 -0.610 1.00 89.94 91 TYR A C 1
ATOM 710 O O . TYR A 1 91 ? 7.721 4.784 0.161 1.00 89.94 91 TYR A O 1
ATOM 718 N N . HIS A 1 92 ? 9.887 5.140 -0.296 1.00 88.19 92 HIS A N 1
ATOM 719 C CA . HIS A 1 92 ? 10.378 4.658 0.995 1.00 88.19 92 HIS A CA 1
ATOM 720 C C . HIS A 1 92 ? 10.066 5.611 2.138 1.00 88.19 92 HIS A C 1
ATOM 722 O O . HIS A 1 92 ? 9.677 5.165 3.218 1.00 88.19 92 HIS A O 1
ATOM 728 N N . LEU A 1 93 ? 10.207 6.917 1.907 1.00 88.62 93 LEU A N 1
ATOM 729 C CA . LEU A 1 93 ? 9.819 7.929 2.886 1.00 88.62 93 LEU A CA 1
ATOM 730 C C . LEU A 1 93 ? 8.322 7.840 3.196 1.00 88.62 93 LEU A C 1
ATOM 732 O O . LEU A 1 93 ? 7.946 7.842 4.370 1.00 88.62 93 LEU A O 1
ATOM 736 N N . PHE A 1 94 ? 7.489 7.673 2.162 1.00 89.06 94 PHE A N 1
ATOM 737 C CA . PHE A 1 94 ? 6.055 7.439 2.321 1.00 89.06 94 PHE A CA 1
ATOM 738 C C . PHE A 1 94 ? 5.770 6.161 3.119 1.00 89.06 94 PHE A C 1
ATOM 740 O O . PHE A 1 94 ? 5.076 6.213 4.130 1.00 89.06 94 PHE A O 1
ATOM 747 N N . ALA A 1 95 ? 6.363 5.032 2.731 1.00 88.44 95 ALA A N 1
ATOM 748 C CA . ALA A 1 95 ? 6.226 3.761 3.438 1.00 88.44 95 ALA A CA 1
ATOM 749 C C . ALA A 1 95 ? 6.630 3.838 4.920 1.00 88.44 95 ALA A C 1
ATOM 751 O O . ALA A 1 95 ? 5.949 3.296 5.789 1.00 88.44 95 ALA A O 1
ATOM 752 N N . LYS A 1 96 ? 7.735 4.525 5.225 1.00 87.38 96 LYS A N 1
ATOM 753 C CA . LYS A 1 96 ? 8.214 4.708 6.598 1.00 87.38 96 LYS A CA 1
ATOM 754 C C . LYS A 1 96 ? 7.248 5.561 7.418 1.00 87.38 96 LYS A C 1
ATOM 756 O O . LYS A 1 96 ? 6.997 5.244 8.577 1.00 87.38 96 LYS A O 1
ATOM 761 N N . ALA A 1 97 ? 6.710 6.627 6.829 1.00 87.69 97 ALA A N 1
ATOM 762 C CA . ALA A 1 97 ? 5.700 7.451 7.483 1.00 87.69 97 ALA A CA 1
ATOM 763 C C . ALA A 1 97 ? 4.388 6.689 7.697 1.00 87.69 97 ALA A C 1
ATOM 765 O O . ALA A 1 97 ? 3.802 6.806 8.765 1.00 87.69 97 ALA A O 1
ATOM 766 N N . TYR A 1 98 ? 3.987 5.857 6.735 1.00 88.31 98 TYR A N 1
ATOM 767 C CA . TYR A 1 98 ? 2.827 4.977 6.844 1.00 88.31 98 TYR A CA 1
ATOM 768 C C . TYR A 1 98 ? 2.976 3.969 7.996 1.00 88.31 98 TYR A C 1
ATOM 770 O O . TYR A 1 98 ? 2.068 3.782 8.803 1.00 88.31 98 TYR A O 1
ATOM 778 N N . ALA A 1 99 ? 4.145 3.335 8.122 1.00 86.38 99 ALA A N 1
ATOM 779 C CA . ALA A 1 99 ? 4.422 2.429 9.236 1.00 86.38 99 ALA A CA 1
ATOM 780 C C . ALA A 1 99 ? 4.435 3.165 10.590 1.00 86.38 99 ALA A C 1
ATOM 782 O O . ALA A 1 99 ? 3.932 2.641 11.584 1.00 86.38 99 ALA A O 1
ATOM 783 N N . ALA A 1 100 ? 4.965 4.393 10.628 1.00 84.38 100 ALA A N 1
ATOM 784 C CA . ALA A 1 100 ? 4.944 5.228 11.827 1.00 84.38 100 ALA A CA 1
ATOM 785 C C . ALA A 1 100 ? 3.508 5.589 12.244 1.00 84.38 100 ALA A C 1
ATOM 787 O O . ALA A 1 100 ? 3.162 5.397 13.410 1.00 84.38 100 ALA A O 1
ATOM 788 N N . SER A 1 101 ? 2.657 5.998 11.294 1.00 82.62 101 SER A N 1
ATOM 789 C CA . SER A 1 101 ? 1.248 6.321 11.557 1.00 82.62 101 SER A CA 1
ATOM 790 C C . SER A 1 101 ? 0.423 5.106 11.968 1.00 82.62 101 SER A C 1
ATOM 792 O O . SER A 1 101 ? -0.545 5.248 12.704 1.00 82.62 101 SER A O 1
ATOM 794 N N . LEU A 1 102 ? 0.807 3.902 11.532 1.00 79.69 102 LEU A N 1
ATOM 795 C CA . LEU A 1 102 ? 0.191 2.676 12.028 1.00 79.69 102 LEU A CA 1
ATOM 796 C C . LEU A 1 102 ? 0.545 2.436 13.501 1.00 79.69 102 LEU A C 1
ATOM 798 O O . LEU A 1 102 ? -0.296 1.957 14.247 1.00 79.69 102 LEU A O 1
ATOM 802 N N . SER A 1 103 ? 1.777 2.744 13.924 1.00 74.56 103 SER A N 1
ATOM 803 C CA . SER A 1 103 ? 2.248 2.480 15.290 1.00 74.56 103 SER A CA 1
ATOM 804 C C . SER A 1 103 ? 1.804 3.519 16.327 1.00 74.56 103 SER A C 1
ATOM 806 O O . SER A 1 103 ? 1.510 3.135 17.460 1.00 74.56 103 SER A O 1
ATOM 808 N N . ALA A 1 104 ? 1.722 4.797 15.941 1.00 65.00 104 ALA A N 1
ATOM 809 C CA . ALA A 1 104 ? 1.478 5.930 16.829 1.00 65.00 104 ALA A CA 1
ATOM 810 C C . ALA A 1 104 ? 0.256 6.762 16.389 1.00 65.00 104 ALA A C 1
ATOM 812 O O . ALA A 1 104 ? 0.159 7.189 15.241 1.00 65.00 104 ALA A O 1
ATOM 813 N N . SER A 1 105 ? -0.638 7.045 17.345 1.00 56.66 105 SER A N 1
ATOM 814 C CA . SER A 1 105 ? -1.940 7.720 17.167 1.00 56.66 105 SER A CA 1
ATOM 815 C C . SER A 1 105 ? -1.873 9.153 16.588 1.00 56.66 105 SER A C 1
ATOM 817 O O . SER A 1 105 ? -2.857 9.619 16.017 1.00 56.66 105 SER A O 1
ATOM 819 N N . SER A 1 106 ? -0.733 9.860 16.659 1.00 53.91 106 SER A N 1
ATOM 820 C CA . SER A 1 106 ? -0.629 11.277 16.245 1.00 53.91 106 SER A CA 1
ATOM 821 C C . SER A 1 106 ? -0.143 11.530 14.812 1.00 53.91 106 SER A C 1
ATOM 823 O O . SER A 1 106 ? -0.130 12.677 14.363 1.00 53.91 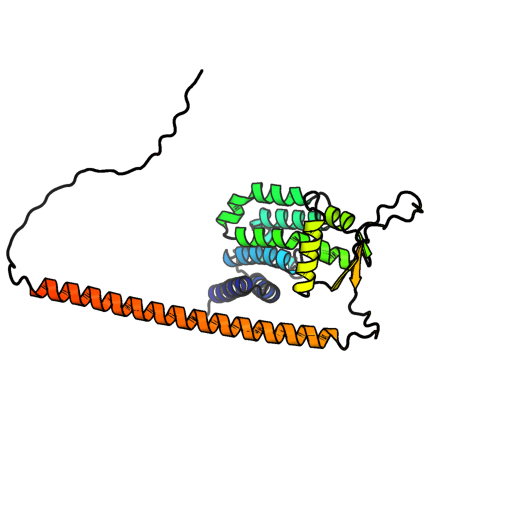106 SER A O 1
ATOM 825 N N . ASP A 1 107 ? 0.292 10.499 14.086 1.00 62.84 107 ASP A N 1
ATOM 826 C CA . ASP A 1 107 ? 1.143 10.695 12.902 1.00 62.84 107 ASP A CA 1
ATOM 827 C C . ASP A 1 107 ? 0.396 10.672 11.556 1.00 62.84 107 ASP A C 1
ATOM 829 O O . ASP A 1 107 ? 1.035 10.786 10.508 1.00 62.84 107 ASP A O 1
ATOM 833 N N . SER A 1 108 ? -0.943 10.609 11.542 1.00 65.00 108 SER A N 1
ATOM 834 C CA . SER A 1 108 ? -1.728 10.651 10.288 1.00 65.00 108 SER A CA 1
ATOM 835 C C . SER A 1 108 ? -1.410 11.901 9.451 1.00 65.00 108 SER A C 1
ATOM 837 O O . SER A 1 108 ? -1.123 11.800 8.259 1.00 65.00 108 SER A O 1
ATOM 839 N N . THR A 1 109 ? -1.293 13.068 10.098 1.00 75.31 109 THR A N 1
ATOM 840 C CA . THR A 1 109 ? -0.969 14.343 9.424 1.00 75.31 109 THR A CA 1
ATOM 841 C C . THR A 1 109 ? 0.411 14.355 8.755 1.00 75.31 109 THR A C 1
ATOM 843 O O . THR A 1 109 ? 0.681 15.170 7.868 1.00 75.31 109 THR A O 1
ATOM 846 N N . ARG A 1 110 ? 1.326 13.467 9.167 1.00 79.25 110 ARG A N 1
ATOM 847 C CA . ARG A 1 110 ? 2.665 13.341 8.576 1.00 79.25 110 ARG A CA 1
ATOM 848 C C . ARG A 1 110 ? 2.597 12.714 7.186 1.00 79.25 110 ARG A C 1
ATOM 850 O O . ARG A 1 110 ? 3.342 13.136 6.300 1.00 79.25 110 ARG A O 1
ATOM 857 N N . VAL A 1 111 ? 1.718 11.730 7.001 1.00 82.44 111 VAL A N 1
ATOM 858 C CA . VAL A 1 111 ? 1.507 11.060 5.712 1.00 82.44 111 VAL A CA 1
ATOM 859 C C . VAL A 1 111 ? 0.922 12.052 4.706 1.00 82.44 111 VAL A C 1
ATOM 861 O O . VAL A 1 111 ? 1.437 12.156 3.592 1.00 82.44 111 VAL A O 1
ATOM 864 N N . ASP A 1 112 ? -0.051 12.863 5.130 1.00 84.50 112 ASP A N 1
ATOM 865 C CA . ASP A 1 112 ? -0.671 13.900 4.294 1.00 84.50 112 ASP A CA 1
ATOM 866 C C . ASP A 1 112 ? 0.334 14.972 3.850 1.00 84.50 112 ASP A C 1
ATOM 868 O O . ASP A 1 112 ? 0.388 15.347 2.677 1.00 84.50 112 ASP A O 1
ATOM 872 N N . LYS A 1 113 ? 1.198 15.431 4.766 1.00 85.81 113 LYS A N 1
ATOM 873 C CA . LYS A 1 113 ? 2.263 16.399 4.448 1.00 85.81 113 LYS A CA 1
ATOM 874 C C . LYS A 1 113 ? 3.262 15.842 3.434 1.00 85.81 113 LYS A C 1
ATOM 876 O O . LYS A 1 113 ? 3.661 16.550 2.509 1.00 85.81 113 LYS A O 1
ATOM 881 N N . LEU A 1 114 ? 3.664 14.579 3.581 1.00 85.56 114 LEU A N 1
ATOM 882 C CA . LEU A 1 114 ? 4.571 13.928 2.631 1.00 85.56 114 LEU A CA 1
ATOM 883 C C . LEU A 1 114 ? 3.919 13.729 1.264 1.00 85.56 114 LEU A C 1
ATOM 885 O O . LEU A 1 114 ? 4.582 13.938 0.248 1.00 85.56 114 LEU A O 1
ATOM 889 N N . LEU A 1 115 ? 2.627 13.389 1.234 1.00 86.88 115 LEU A N 1
ATOM 890 C CA . LEU A 1 115 ? 1.859 13.327 -0.003 1.00 86.88 115 LEU A CA 1
ATOM 891 C C . LEU A 1 115 ? 1.870 14.686 -0.708 1.00 86.88 115 LEU A C 1
ATOM 893 O O . LEU A 1 115 ? 2.213 14.745 -1.882 1.00 86.88 115 LEU A O 1
ATOM 897 N N . ALA A 1 116 ? 1.562 15.772 0.008 1.00 87.06 116 ALA A N 1
ATOM 898 C CA . ALA A 1 116 ? 1.568 17.124 -0.550 1.00 87.06 116 ALA A CA 1
ATOM 899 C C . ALA A 1 116 ? 2.957 17.545 -1.066 1.00 87.06 116 ALA A C 1
ATOM 901 O O . ALA A 1 116 ? 3.065 18.210 -2.091 1.00 87.06 116 ALA A O 1
ATOM 902 N N . THR A 1 117 ? 4.023 17.110 -0.391 1.00 89.31 117 THR A N 1
ATOM 903 C CA . THR A 1 117 ? 5.410 17.453 -0.748 1.00 89.31 117 THR A CA 1
ATOM 904 C C . THR A 1 117 ? 5.889 16.703 -1.994 1.00 89.31 117 THR A C 1
ATOM 906 O O . THR A 1 117 ? 6.591 17.268 -2.830 1.00 89.31 117 THR A O 1
ATOM 909 N N . HIS A 1 118 ? 5.505 15.432 -2.142 1.00 87.75 118 HIS A N 1
ATOM 910 C CA . HIS A 1 118 ? 5.941 14.567 -3.243 1.00 87.75 118 HIS A CA 1
ATOM 911 C C . HIS A 1 118 ? 4.853 14.313 -4.301 1.00 87.75 118 HIS A C 1
ATOM 913 O O . HIS A 1 118 ? 5.043 13.465 -5.175 1.00 87.75 118 HIS A O 1
ATOM 919 N N . ALA A 1 119 ? 3.740 15.054 -4.272 1.00 87.31 119 ALA A N 1
ATOM 920 C CA . ALA A 1 119 ? 2.600 14.871 -5.176 1.00 87.31 119 ALA A CA 1
ATOM 921 C C . ALA A 1 119 ? 3.018 14.887 -6.653 1.00 87.31 119 ALA A C 1
ATOM 923 O O . ALA A 1 119 ? 2.705 13.953 -7.388 1.00 87.31 119 ALA A O 1
ATOM 924 N N . ALA A 1 120 ? 3.828 15.874 -7.054 1.00 88.44 120 ALA A N 1
ATOM 925 C CA . ALA A 1 120 ? 4.332 15.996 -8.422 1.00 88.44 120 ALA A CA 1
ATOM 926 C C . ALA A 1 120 ? 5.141 14.764 -8.874 1.00 88.44 120 ALA A C 1
ATOM 928 O O . ALA A 1 120 ? 5.071 14.355 -10.031 1.00 88.44 120 ALA A O 1
ATOM 929 N N . HIS A 1 121 ? 5.879 14.125 -7.959 1.00 88.81 121 HIS A N 1
ATOM 930 C CA . HIS A 1 121 ? 6.645 12.916 -8.264 1.00 88.81 121 HIS A CA 1
ATOM 931 C C . HIS A 1 121 ? 5.729 11.695 -8.457 1.00 88.81 121 HIS A C 1
ATOM 933 O O . HIS A 1 121 ? 5.977 10.853 -9.325 1.00 88.81 121 HIS A O 1
ATOM 939 N N . PHE A 1 122 ? 4.658 11.583 -7.669 1.00 89.25 122 PHE A N 1
ATOM 940 C CA . PHE A 1 122 ? 3.671 10.509 -7.818 1.00 89.25 122 PHE A CA 1
ATOM 941 C C . PHE A 1 122 ? 2.788 10.681 -9.058 1.00 89.25 122 PHE A C 1
ATOM 943 O O . PHE A 1 122 ? 2.384 9.683 -9.656 1.00 89.25 122 PHE A O 1
ATOM 950 N N . GLU A 1 123 ? 2.523 11.921 -9.467 1.00 89.94 123 GLU A N 1
ATOM 951 C CA . GLU A 1 123 ? 1.827 12.237 -10.718 1.00 89.94 123 GLU A CA 1
ATOM 952 C C . GLU A 1 123 ? 2.684 11.909 -11.938 1.00 89.94 123 GLU A C 1
ATOM 954 O O . GLU A 1 123 ? 2.221 11.201 -12.828 1.00 89.94 123 GLU A O 1
ATOM 959 N N . ALA A 1 124 ? 3.960 12.310 -11.939 1.00 89.12 124 ALA A N 1
ATOM 960 C CA . ALA A 1 124 ? 4.888 12.015 -13.034 1.00 89.12 124 ALA A CA 1
ATOM 961 C C . ALA A 1 124 ? 5.107 10.508 -13.274 1.00 89.12 124 ALA A C 1
ATOM 963 O O . ALA A 1 124 ? 5.515 10.103 -14.357 1.00 89.12 124 ALA A O 1
ATOM 964 N N . THR A 1 125 ? 4.854 9.678 -12.260 1.00 86.81 125 THR A N 1
ATOM 965 C CA . THR A 1 125 ? 5.006 8.215 -12.318 1.00 86.81 125 THR A CA 1
ATOM 966 C C . THR A 1 125 ? 3.669 7.471 -12.421 1.00 86.81 125 THR A C 1
ATOM 968 O O . THR A 1 125 ? 3.650 6.245 -12.333 1.00 86.81 125 THR A O 1
ATOM 971 N N . GLU A 1 126 ? 2.552 8.192 -12.585 1.00 89.31 126 GLU A N 1
ATOM 972 C CA . GLU A 1 126 ? 1.184 7.650 -12.702 1.00 89.31 126 GLU A CA 1
ATOM 973 C C . GLU A 1 126 ? 0.743 6.756 -11.524 1.00 89.31 126 GLU A C 1
ATOM 975 O O . GLU A 1 126 ? -0.216 5.989 -11.614 1.00 89.31 126 GLU A O 1
ATOM 980 N N . ASN A 1 127 ? 1.413 6.866 -10.375 1.00 91.06 127 ASN A N 1
ATOM 981 C CA . ASN A 1 127 ? 1.169 6.015 -9.210 1.00 91.06 127 ASN A CA 1
ATOM 982 C C . ASN A 1 127 ? 0.304 6.703 -8.140 1.00 91.06 127 ASN A C 1
ATOM 984 O O . ASN A 1 127 ? -0.034 6.081 -7.131 1.00 91.06 127 ASN A O 1
ATOM 988 N N . LEU A 1 128 ? -0.111 7.959 -8.356 1.00 90.31 128 LEU A N 1
ATOM 989 C CA . LEU A 1 128 ? -0.921 8.734 -7.406 1.00 90.31 128 LEU A CA 1
ATOM 990 C C . LEU A 1 128 ? -2.203 7.999 -6.973 1.00 90.31 128 LEU A C 1
ATOM 992 O O . LEU A 1 128 ? -2.578 8.039 -5.801 1.00 90.31 128 LEU A O 1
ATOM 996 N N . GLY A 1 129 ? -2.857 7.290 -7.898 1.00 90.94 129 GLY A N 1
ATOM 997 C CA . GLY A 1 129 ? -4.062 6.512 -7.598 1.00 90.94 129 GLY A CA 1
ATOM 998 C C . GLY A 1 129 ? -3.817 5.409 -6.565 1.00 90.94 129 GLY A C 1
ATOM 999 O O . GLY A 1 129 ? -4.605 5.255 -5.634 1.00 90.94 129 GLY A O 1
ATOM 1000 N N . LEU A 1 130 ? -2.693 4.696 -6.677 1.00 91.12 130 LEU A N 1
ATOM 1001 C CA . LEU A 1 130 ? -2.303 3.654 -5.722 1.00 91.12 130 LEU A CA 1
ATOM 1002 C C . LEU A 1 130 ? -1.940 4.247 -4.358 1.00 91.12 130 LEU A C 1
ATOM 1004 O O . LEU A 1 130 ? -2.297 3.681 -3.329 1.00 91.12 130 LEU A O 1
ATOM 1008 N N . VAL A 1 131 ? -1.288 5.412 -4.328 1.00 91.94 131 VAL A N 1
ATOM 1009 C CA . VAL A 1 131 ? -0.966 6.096 -3.066 1.00 91.94 131 VAL A CA 1
ATOM 1010 C C . VAL A 1 131 ? -2.242 6.519 -2.329 1.00 91.94 131 VAL A C 1
ATOM 1012 O O . VAL A 1 131 ? -2.383 6.253 -1.137 1.00 91.94 131 VAL A O 1
ATOM 1015 N N . ARG A 1 132 ? -3.217 7.100 -3.040 1.00 91.50 132 ARG A N 1
ATOM 1016 C CA . ARG A 1 132 ? -4.529 7.451 -2.464 1.00 91.50 132 ARG A CA 1
ATOM 1017 C C . ARG A 1 132 ? -5.276 6.221 -1.949 1.00 91.50 132 ARG A C 1
ATOM 1019 O O . ARG A 1 132 ? -5.885 6.274 -0.883 1.00 91.50 132 ARG A O 1
ATOM 1026 N N . GLN A 1 133 ? -5.199 5.104 -2.674 1.00 92.12 133 GLN A N 1
ATOM 1027 C CA . GLN A 1 133 ? -5.746 3.835 -2.199 1.00 92.12 133 GLN A CA 1
ATOM 1028 C C . GLN A 1 133 ? -5.061 3.386 -0.906 1.00 92.12 133 GLN A C 1
ATOM 1030 O O . GLN A 1 133 ? -5.763 3.067 0.048 1.00 92.12 133 GLN A O 1
ATOM 1035 N N . ALA A 1 134 ? -3.729 3.433 -0.820 1.00 90.88 134 ALA A N 1
ATOM 1036 C CA . ALA A 1 134 ? -3.010 3.089 0.408 1.00 90.88 134 ALA A CA 1
ATOM 1037 C C . ALA A 1 134 ? -3.485 3.937 1.601 1.00 90.88 134 ALA A C 1
ATOM 1039 O O . ALA A 1 134 ? -3.786 3.390 2.659 1.00 90.88 134 ALA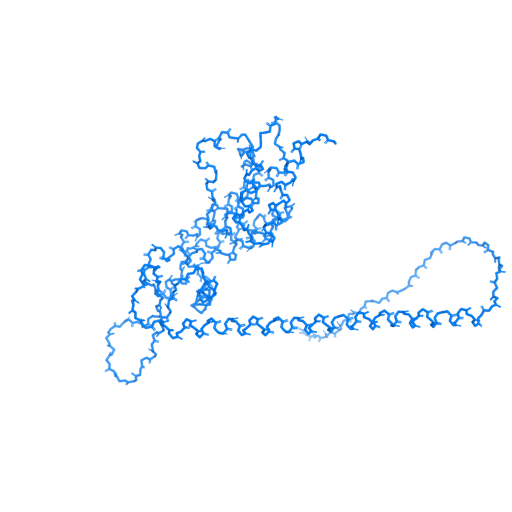 A O 1
ATOM 1040 N N . MET A 1 135 ? -3.662 5.248 1.414 1.00 88.88 135 MET A N 1
ATOM 1041 C CA . MET A 1 135 ? -4.195 6.132 2.459 1.00 88.88 135 MET A CA 1
ATOM 1042 C C . MET A 1 135 ? -5.614 5.755 2.892 1.00 88.88 135 MET A C 1
ATOM 1044 O O . MET A 1 135 ? -5.907 5.744 4.084 1.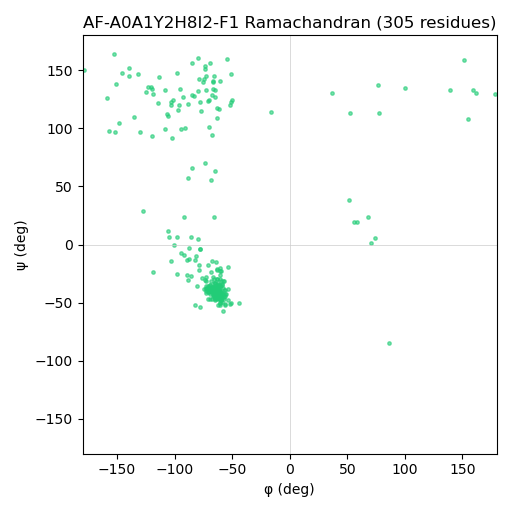00 88.88 135 MET A O 1
ATOM 1048 N N . SER A 1 136 ? -6.488 5.392 1.948 1.00 89.12 136 SER A N 1
ATOM 1049 C CA . SER A 1 136 ? -7.859 4.981 2.280 1.00 89.12 136 SER A CA 1
ATOM 1050 C C . SER A 1 136 ? -7.914 3.706 3.132 1.00 89.12 136 SER A C 1
ATOM 1052 O O . SER A 1 136 ? -8.819 3.548 3.947 1.00 89.12 136 SER A O 1
ATOM 1054 N N . VAL A 1 137 ? -6.933 2.808 2.978 1.00 89.62 137 VAL A N 1
ATOM 1055 C CA . VAL A 1 137 ? -6.869 1.540 3.724 1.00 89.62 137 VAL A CA 1
ATOM 1056 C C . VAL A 1 137 ? -6.101 1.692 5.046 1.00 89.62 137 VAL A C 1
ATOM 1058 O O . VAL A 1 137 ? -6.236 0.835 5.916 1.00 89.62 137 VAL A O 1
ATOM 1061 N N . LEU A 1 138 ? -5.369 2.792 5.265 1.00 88.75 138 LEU A N 1
ATOM 1062 C CA . LEU A 1 138 ? -4.583 3.030 6.486 1.00 88.75 138 LEU A CA 1
ATOM 1063 C C . LEU A 1 138 ? -5.405 2.828 7.762 1.00 88.75 138 LEU A C 1
ATOM 1065 O O . LEU A 1 138 ? -5.018 2.060 8.638 1.00 88.75 138 LEU A O 1
ATOM 1069 N N . ARG A 1 139 ? -6.582 3.454 7.826 1.00 88.00 139 ARG A N 1
ATOM 1070 C CA . ARG A 1 139 ? -7.490 3.354 8.976 1.00 88.00 139 ARG A CA 1
ATOM 1071 C C . ARG A 1 139 ? -7.959 1.916 9.220 1.00 88.00 139 ARG A C 1
ATOM 1073 O O . ARG A 1 139 ? -8.007 1.472 10.362 1.00 88.00 139 ARG A O 1
ATOM 1080 N N . ALA A 1 140 ? -8.240 1.173 8.150 1.00 88.94 140 ALA A N 1
ATOM 1081 C CA . ALA A 1 140 ? -8.633 -0.231 8.239 1.00 88.94 140 ALA A CA 1
ATOM 1082 C C . ALA A 1 140 ? -7.485 -1.121 8.748 1.00 88.94 140 ALA A C 1
ATOM 1084 O O . ALA A 1 140 ? -7.717 -2.049 9.520 1.00 88.94 140 ALA A O 1
ATOM 1085 N N . HIS A 1 141 ? -6.240 -0.823 8.366 1.00 89.81 141 HIS A N 1
ATOM 1086 C CA . HIS A 1 141 ? -5.062 -1.506 8.911 1.00 89.81 141 HIS A CA 1
ATOM 1087 C C . HIS A 1 141 ? -4.845 -1.195 10.391 1.00 89.81 141 HIS A C 1
ATOM 1089 O O . HIS A 1 141 ? -4.486 -2.098 11.144 1.00 89.81 141 HIS A O 1
ATOM 1095 N N . THR A 1 142 ? -5.115 0.036 10.833 1.00 88.81 142 THR A N 1
ATOM 1096 C CA . THR A 1 142 ? -5.074 0.382 12.261 1.00 88.81 142 THR A CA 1
ATOM 1097 C C . THR A 1 142 ? -6.070 -0.452 13.058 1.00 88.81 142 THR A C 1
ATOM 1099 O O . THR A 1 142 ? -5.674 -1.053 14.052 1.00 88.81 142 THR A O 1
ATOM 1102 N N . VAL A 1 143 ? -7.319 -0.570 12.594 1.00 89.75 143 VAL A N 1
ATOM 1103 C CA . VAL A 1 143 ? -8.339 -1.418 13.241 1.00 89.75 143 VAL A CA 1
ATOM 1104 C C . VAL A 1 143 ? -7.902 -2.884 13.259 1.00 89.75 143 VAL A C 1
ATOM 1106 O O . VAL A 1 143 ? -7.915 -3.507 14.314 1.00 89.75 143 VAL A O 1
ATOM 1109 N N . ARG A 1 144 ? -7.415 -3.419 12.130 1.00 90.31 144 ARG A N 1
ATOM 1110 C CA . ARG A 1 144 ? -6.895 -4.798 12.046 1.00 90.31 144 ARG A CA 1
ATOM 1111 C C . ARG A 1 144 ? -5.706 -5.056 12.977 1.00 90.31 144 ARG A C 1
ATOM 1113 O O . ARG A 1 144 ? -5.473 -6.179 13.397 1.00 90.31 144 ARG A O 1
ATOM 1120 N N . ARG A 1 145 ? -4.900 -4.039 13.276 1.00 88.25 145 ARG A N 1
ATOM 1121 C CA . ARG A 1 145 ? -3.824 -4.174 14.262 1.00 88.25 145 ARG A CA 1
ATOM 1122 C C . ARG A 1 145 ? -4.388 -4.245 15.679 1.00 88.25 145 ARG A C 1
ATOM 1124 O O . ARG A 1 145 ? -3.891 -5.039 16.467 1.00 88.25 145 ARG A O 1
ATOM 1131 N N . LEU A 1 146 ? -5.387 -3.417 15.989 1.00 88.06 146 LEU A N 1
ATOM 1132 C CA . LEU A 1 146 ? -6.013 -3.364 17.312 1.00 88.06 146 LEU A CA 1
ATOM 1133 C C . LEU A 1 146 ? -6.732 -4.666 17.665 1.00 88.06 146 LEU A C 1
ATOM 1135 O O . LEU A 1 146 ? -6.674 -5.067 18.822 1.00 88.06 146 LEU A O 1
ATOM 1139 N N . THR A 1 147 ? -7.308 -5.360 16.678 1.00 88.06 147 THR A N 1
ATOM 1140 C CA . THR A 1 147 ? -7.925 -6.678 16.900 1.00 88.06 147 THR A CA 1
ATOM 1141 C C . THR A 1 147 ? -6.931 -7.716 17.424 1.00 88.06 147 THR A C 1
ATOM 1143 O O . THR A 1 147 ? -7.330 -8.634 18.114 1.00 88.06 147 THR A O 1
ATOM 1146 N N . ASN A 1 148 ? -5.629 -7.570 17.144 1.00 86.38 148 ASN A N 1
ATOM 1147 C CA . ASN A 1 148 ? -4.609 -8.501 17.641 1.00 86.38 148 ASN A CA 1
ATOM 1148 C C . ASN A 1 148 ? -4.159 -8.204 19.082 1.00 86.38 148 ASN A C 1
ATOM 1150 O O . ASN A 1 148 ? -3.403 -8.986 19.655 1.00 86.38 148 ASN A O 1
ATOM 1154 N N . THR A 1 149 ? -4.501 -7.037 19.636 1.00 88.12 149 THR A N 1
ATOM 1155 C CA . THR A 1 149 ? -4.008 -6.587 20.950 1.00 88.12 149 THR A CA 1
ATOM 1156 C C . THR A 1 149 ? -5.115 -6.366 21.971 1.00 88.12 149 THR A C 1
ATOM 1158 O O . THR A 1 149 ? -4.837 -6.393 23.167 1.00 88.12 149 THR A O 1
ATOM 1161 N N . TYR A 1 150 ? -6.341 -6.123 21.516 1.00 87.50 150 TYR A N 1
ATOM 1162 C CA . TYR A 1 150 ? -7.495 -5.843 22.356 1.00 87.50 150 TYR A CA 1
ATOM 1163 C C . TYR A 1 150 ? -8.599 -6.847 22.051 1.00 87.50 150 TYR A C 1
ATOM 1165 O O . TYR A 1 150 ? -8.904 -7.073 20.887 1.00 87.50 150 TYR A O 1
ATOM 1173 N N . ILE A 1 151 ? -9.218 -7.382 23.102 1.00 88.44 151 ILE A N 1
ATOM 1174 C CA . ILE A 1 151 ? -10.485 -8.117 22.997 1.00 88.44 151 ILE A CA 1
ATOM 1175 C C . ILE A 1 151 ? -11.623 -7.095 22.967 1.00 88.44 151 ILE A C 1
ATOM 1177 O O . ILE A 1 151 ? -12.401 -7.049 22.027 1.00 88.44 151 ILE A O 1
ATOM 1181 N N . THR A 1 152 ? -11.654 -6.183 23.942 1.00 89.44 152 THR A N 1
ATOM 1182 C CA . THR A 1 152 ? -12.625 -5.083 24.009 1.00 89.44 152 THR A CA 1
ATOM 1183 C C . THR A 1 152 ? -11.922 -3.729 24.011 1.00 89.44 152 THR A C 1
ATOM 1185 O O . THR A 1 152 ? -10.966 -3.537 24.766 1.00 89.44 152 THR A O 1
ATOM 1188 N N . ILE A 1 153 ? -12.409 -2.768 23.226 1.00 90.56 153 ILE A N 1
ATOM 1189 C CA . ILE A 1 153 ? -11.911 -1.382 23.205 1.00 90.56 153 ILE A CA 1
ATOM 1190 C C . ILE A 1 153 ? -13.076 -0.397 23.088 1.00 90.56 153 ILE A C 1
ATOM 1192 O O . ILE A 1 153 ? -14.061 -0.683 22.407 1.00 90.56 153 ILE A O 1
ATOM 1196 N N . SER A 1 154 ? -12.978 0.775 23.721 1.00 90.38 154 SER A N 1
ATOM 1197 C CA . SER A 1 154 ? -14.008 1.801 23.549 1.00 90.38 154 SER A CA 1
ATOM 1198 C C . SER A 1 154 ? -13.919 2.455 22.170 1.00 90.38 154 SER A C 1
ATOM 1200 O O . SER A 1 154 ? -12.828 2.671 21.627 1.00 90.38 154 SER A O 1
ATOM 1202 N N . VAL A 1 155 ? -15.066 2.823 21.589 1.00 88.06 155 VAL A N 1
ATOM 1203 C CA . VAL A 1 155 ? -15.119 3.482 20.268 1.00 88.06 155 VAL A CA 1
ATOM 1204 C C . VAL A 1 155 ? -14.331 4.799 20.287 1.00 88.06 155 VAL A C 1
ATOM 1206 O O . VAL A 1 155 ? -13.715 5.185 19.292 1.00 88.06 155 VAL A O 1
ATOM 1209 N N . ARG A 1 156 ? -14.282 5.481 21.439 1.00 87.81 156 ARG A N 1
ATOM 1210 C CA . ARG A 1 156 ? -13.530 6.728 21.624 1.00 87.81 156 ARG A CA 1
ATOM 1211 C C . ARG A 1 156 ? -12.022 6.512 21.543 1.00 87.81 156 ARG A C 1
ATOM 1213 O O . ARG A 1 156 ? -11.331 7.295 20.889 1.00 87.81 156 ARG A O 1
ATOM 1220 N N . GLU A 1 157 ? -11.500 5.499 22.228 1.00 87.38 157 GLU A N 1
ATOM 1221 C CA . GLU A 1 157 ? -10.075 5.165 22.174 1.00 87.38 157 GLU A CA 1
ATOM 1222 C C . GLU A 1 157 ? -9.680 4.659 20.783 1.00 87.38 157 GLU A C 1
ATOM 1224 O O . GLU A 1 157 ? -8.654 5.069 20.230 1.00 87.38 157 GLU A O 1
ATOM 1229 N N . LEU A 1 158 ? -10.548 3.860 20.164 1.00 88.31 158 LEU A N 1
ATOM 1230 C CA . LEU A 1 158 ? -10.365 3.385 18.801 1.00 88.31 158 LEU A CA 1
ATOM 1231 C C . LEU A 1 158 ? -10.301 4.552 17.800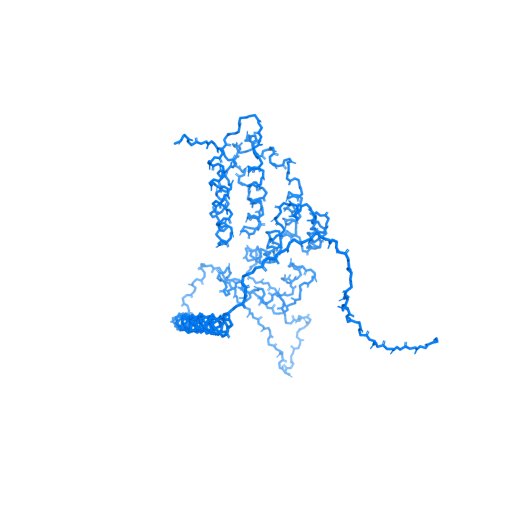 1.00 88.31 158 LEU A C 1
ATOM 1233 O O . LEU A 1 158 ? -9.354 4.621 17.013 1.00 88.31 158 LEU A O 1
ATOM 1237 N N . ALA A 1 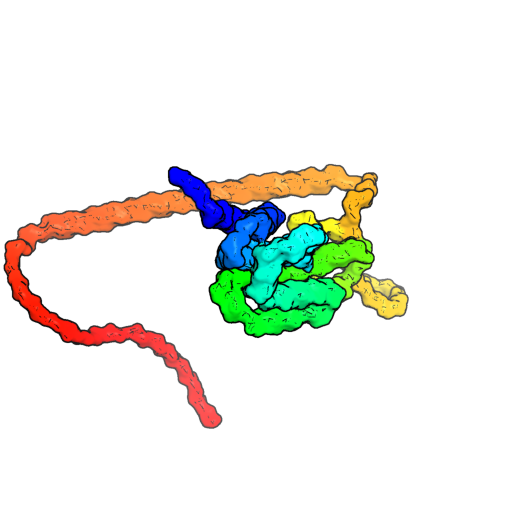159 ? -11.220 5.520 17.883 1.00 87.94 159 ALA A N 1
ATOM 1238 C CA . ALA A 1 159 ? -11.212 6.716 17.037 1.00 87.94 159 ALA A CA 1
ATOM 1239 C C . ALA A 1 159 ? -9.919 7.532 17.209 1.00 87.94 159 ALA A C 1
ATOM 1241 O O . ALA A 1 159 ? -9.247 7.831 16.221 1.00 87.94 159 ALA A O 1
ATOM 1242 N N . LYS A 1 160 ? -9.493 7.789 18.458 1.00 87.00 160 LYS A N 1
ATOM 1243 C CA . LYS A 1 160 ? -8.213 8.467 18.751 1.00 87.00 160 LYS A CA 1
ATOM 1244 C C . LYS A 1 160 ? -7.024 7.740 18.124 1.00 87.00 160 LYS A C 1
ATOM 1246 O O . LYS A 1 160 ? -6.098 8.378 17.626 1.00 87.00 160 LYS A O 1
ATOM 1251 N N . THR A 1 161 ? -7.042 6.410 18.136 1.00 84.56 161 THR A N 1
ATOM 1252 C CA . THR A 1 161 ? -5.949 5.597 17.593 1.00 84.56 161 THR A CA 1
ATOM 1253 C C . THR A 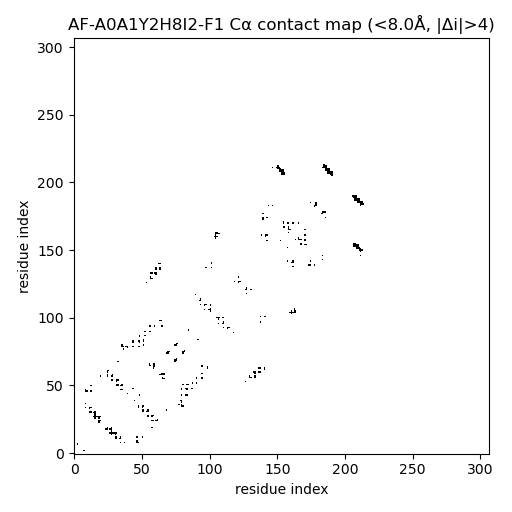1 161 ? -5.927 5.594 16.063 1.00 84.56 161 THR A C 1
ATOM 1255 O O . THR A 1 161 ? -4.852 5.515 15.472 1.00 84.56 161 THR A O 1
ATOM 1258 N N . MET A 1 162 ? -7.089 5.714 15.414 1.00 84.06 162 MET A N 1
ATOM 1259 C CA . MET A 1 162 ? -7.204 5.870 13.957 1.00 84.06 162 MET A CA 1
ATOM 1260 C C . MET A 1 162 ? -6.773 7.260 13.470 1.00 84.06 162 MET A C 1
ATOM 1262 O O . MET A 1 162 ? -6.314 7.385 12.334 1.00 84.06 162 MET A O 1
ATOM 1266 N N . GLY A 1 163 ? -6.907 8.282 14.316 1.00 80.69 163 GLY A N 1
ATOM 1267 C CA . GLY A 1 163 ? -6.395 9.633 14.094 1.00 80.69 163 GLY A CA 1
ATOM 1268 C C . GLY A 1 163 ? -7.234 10.694 14.807 1.00 80.69 163 GLY A C 1
ATOM 1269 O O . GLY A 1 163 ? -8.407 10.481 15.098 1.00 80.69 163 GLY A O 1
ATOM 1270 N N . SER A 1 164 ? -6.652 11.873 15.040 1.00 72.12 164 SER A N 1
ATOM 1271 C CA . SER A 1 164 ? -7.346 13.016 15.664 1.00 72.12 164 SER A CA 1
ATOM 1272 C C . SER A 1 164 ? -8.571 13.500 14.891 1.00 72.12 164 SER A C 1
ATOM 1274 O O . SER A 1 164 ? -9.450 14.134 15.467 1.00 72.12 164 SER A O 1
ATOM 1276 N N . ASP A 1 165 ? -8.611 13.208 13.595 1.00 78.44 165 ASP A N 1
ATOM 1277 C CA . ASP A 1 165 ? -9.611 13.733 12.670 1.00 78.44 165 ASP A CA 1
ATOM 1278 C C . ASP A 1 165 ? -10.829 12.801 12.546 1.00 78.44 165 ASP A C 1
ATOM 1280 O O . ASP A 1 165 ? -11.820 13.162 11.916 1.00 78.44 165 ASP A O 1
ATOM 1284 N N . VAL A 1 166 ? -10.754 11.593 13.122 1.00 82.06 166 VAL A N 1
ATOM 1285 C CA . VAL A 1 166 ? -11.808 10.576 13.034 1.00 82.06 166 VAL A CA 1
ATOM 1286 C C . VAL A 1 166 ? -12.810 10.783 14.1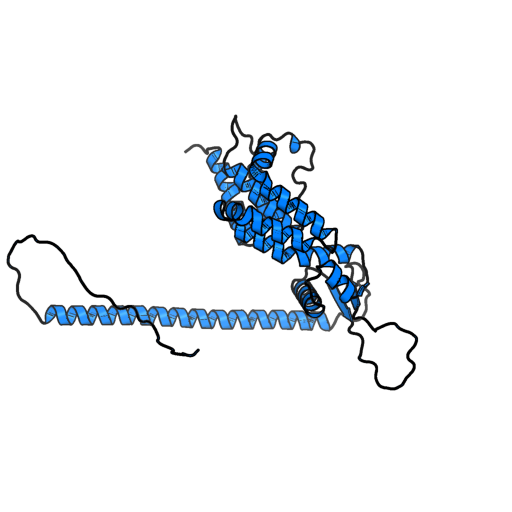63 1.00 82.06 166 VAL A C 1
ATOM 1288 O O . VAL A 1 166 ? -12.473 10.721 15.346 1.00 82.06 166 VAL A O 1
ATOM 1291 N N . THR A 1 167 ? -14.066 11.011 13.790 1.00 87.38 167 THR A N 1
ATOM 1292 C CA . THR A 1 167 ? -15.175 11.093 14.750 1.00 87.38 167 THR A CA 1
ATOM 1293 C C . THR A 1 167 ? -15.644 9.700 15.173 1.00 87.38 167 THR A C 1
ATOM 1295 O O . THR A 1 167 ? -15.406 8.715 14.473 1.00 87.38 167 THR A O 1
ATOM 1298 N N . LYS A 1 168 ? -16.340 9.614 16.313 1.00 85.69 168 LYS A N 1
ATOM 1299 C CA . LYS A 1 168 ? -16.919 8.361 16.828 1.00 85.69 168 LYS A CA 1
ATOM 1300 C C . LYS A 1 168 ? -17.770 7.652 15.761 1.00 85.69 168 LYS A C 1
ATOM 1302 O O . LYS A 1 168 ? -17.498 6.504 15.420 1.00 85.69 168 LYS A O 1
ATOM 1307 N N . ASP A 1 169 ? -18.702 8.381 15.152 1.00 87.38 169 ASP A N 1
ATOM 1308 C CA . ASP A 1 169 ? -19.604 7.863 14.115 1.00 87.38 169 ASP A CA 1
ATOM 1309 C C . ASP A 1 169 ? -18.850 7.354 12.875 1.00 87.38 169 ASP A C 1
ATOM 1311 O O . ASP A 1 169 ? -19.263 6.399 12.215 1.00 87.38 169 ASP A O 1
ATOM 1315 N N . GLU A 1 170 ? -17.739 8.001 12.513 1.00 89.19 170 GLU A N 1
ATOM 1316 C CA . GLU A 1 170 ? -16.923 7.585 11.373 1.00 89.19 170 GLU A CA 1
ATOM 1317 C C . GLU A 1 170 ? -16.145 6.299 11.671 1.00 89.19 170 GLU A C 1
ATOM 1319 O O . GLU A 1 170 ? -16.051 5.427 10.803 1.00 89.19 170 GLU A O 1
ATOM 1324 N N . ALA A 1 171 ? -15.641 6.145 12.898 1.00 88.50 171 ALA A N 1
ATOM 1325 C CA . ALA A 1 171 ? -14.995 4.917 13.345 1.00 88.50 171 ALA A CA 1
ATOM 1326 C C . ALA A 1 171 ? -15.966 3.724 13.301 1.00 88.50 171 ALA A C 1
ATOM 1328 O O . ALA A 1 171 ? -15.628 2.682 12.734 1.00 88.50 171 ALA A O 1
ATOM 1329 N N . GLU A 1 172 ? -17.198 3.896 13.790 1.00 89.56 172 GLU A N 1
ATOM 1330 C CA . GLU A 1 172 ? -18.247 2.869 13.724 1.00 89.56 172 GLU A CA 1
ATOM 1331 C C . GLU A 1 172 ? -18.565 2.468 12.281 1.00 89.56 172 GLU A C 1
ATOM 1333 O O . GLU A 1 172 ? -18.594 1.281 11.952 1.00 89.56 172 GLU A O 1
ATOM 1338 N N . ARG A 1 173 ? -18.719 3.444 11.376 1.00 91.06 173 ARG A N 1
ATOM 1339 C CA . ARG A 1 173 ? -18.944 3.166 9.947 1.00 91.06 173 ARG A CA 1
ATOM 1340 C C . ARG A 1 173 ? -17.812 2.346 9.336 1.00 91.06 173 ARG A C 1
ATOM 1342 O O . ARG A 1 173 ? -18.085 1.441 8.547 1.00 91.06 173 ARG A O 1
ATOM 1349 N N . ILE A 1 174 ? -16.559 2.652 9.676 1.00 90.31 174 ILE A N 1
ATOM 1350 C CA . ILE A 1 174 ? -15.395 1.908 9.177 1.00 90.31 174 ILE A CA 1
ATOM 1351 C C . ILE A 1 174 ? -15.420 0.467 9.702 1.00 90.31 174 ILE A C 1
ATOM 1353 O O . ILE A 1 174 ? -15.226 -0.459 8.914 1.00 90.31 174 ILE A O 1
ATOM 1357 N N . ILE A 1 175 ? -15.723 0.260 10.986 1.00 90.81 175 ILE A N 1
ATOM 1358 C CA . ILE A 1 175 ? -15.849 -1.079 11.582 1.00 90.81 175 ILE A CA 1
ATOM 1359 C C . ILE A 1 175 ? -16.958 -1.872 10.886 1.00 90.81 175 ILE A C 1
ATOM 1361 O O . ILE A 1 175 ? -16.707 -2.977 10.409 1.00 90.81 175 ILE A O 1
ATOM 1365 N N . VAL A 1 176 ? -18.153 -1.295 10.738 1.00 91.88 176 VAL A N 1
ATOM 1366 C CA . VAL A 1 176 ? -19.291 -1.948 10.069 1.00 91.88 176 VAL A CA 1
ATOM 1367 C C . VAL A 1 176 ? -18.942 -2.336 8.629 1.00 91.88 176 VAL A C 1
ATOM 1369 O O . VAL A 1 176 ? -19.243 -3.449 8.199 1.00 91.88 176 VAL A O 1
ATOM 1372 N N . GLN A 1 177 ? -18.255 -1.465 7.882 1.00 91.38 177 GLN A N 1
ATOM 1373 C CA . GLN A 1 177 ? -17.781 -1.788 6.531 1.00 91.38 177 GLN A CA 1
ATOM 1374 C C . GLN A 1 177 ? -16.765 -2.937 6.527 1.00 91.38 177 GLN A C 1
ATOM 1376 O O . GLN A 1 177 ? -16.792 -3.777 5.626 1.00 91.38 177 GLN A O 1
ATOM 1381 N N . MET A 1 178 ? -15.869 -2.994 7.515 1.00 90.56 178 MET A N 1
ATOM 1382 C CA . MET A 1 178 ? -14.887 -4.073 7.634 1.00 90.56 178 MET A CA 1
ATOM 1383 C C . MET A 1 178 ? -15.532 -5.412 8.011 1.00 90.56 178 MET A C 1
ATOM 1385 O O . MET A 1 178 ? -15.132 -6.434 7.449 1.00 90.56 178 MET A O 1
ATOM 1389 N N . VAL A 1 179 ? -16.544 -5.405 8.885 1.00 92.06 179 VAL A N 1
ATOM 1390 C CA . VAL A 1 179 ? -17.345 -6.590 9.238 1.00 92.06 179 VAL A CA 1
ATOM 1391 C C . VAL A 1 179 ? -18.141 -7.078 8.027 1.00 92.06 179 VAL A C 1
ATOM 1393 O O . VAL A 1 179 ? -18.068 -8.252 7.674 1.00 92.06 179 VAL A O 1
ATOM 1396 N N . ALA A 1 180 ? -18.823 -6.178 7.310 1.00 90.81 180 ALA A N 1
ATOM 1397 C CA . ALA A 1 180 ? -19.577 -6.523 6.101 1.00 90.81 180 ALA A CA 1
ATOM 1398 C C . ALA A 1 180 ? -18.682 -7.084 4.980 1.00 90.81 180 ALA A C 1
ATOM 1400 O O . ALA A 1 180 ? -19.103 -7.957 4.221 1.00 90.81 180 ALA A O 1
ATOM 1401 N N . ALA A 1 181 ? -17.438 -6.607 4.886 1.00 86.75 181 ALA A N 1
ATOM 1402 C CA . ALA A 1 181 ? -16.435 -7.131 3.962 1.00 86.75 181 ALA A CA 1
ATOM 1403 C C . ALA A 1 181 ? -15.788 -8.451 4.429 1.00 86.75 181 ALA A C 1
ATOM 1405 O O . ALA A 1 181 ? -14.954 -8.988 3.701 1.00 86.75 181 ALA A O 1
ATOM 1406 N N . GLY A 1 182 ? -16.122 -8.951 5.626 1.00 87.75 182 GLY A N 1
ATOM 1407 C CA . GLY A 1 182 ? -15.551 -10.170 6.203 1.00 87.75 182 GLY A CA 1
ATOM 1408 C C . GLY A 1 182 ? -14.072 -10.048 6.577 1.00 87.75 182 GLY A C 1
ATOM 1409 O O . GLY A 1 182 ? -13.366 -11.050 6.604 1.00 87.75 182 GLY A O 1
ATOM 1410 N N . LYS A 1 183 ? -13.570 -8.826 6.810 1.00 87.00 183 LYS A N 1
ATOM 1411 C CA . LYS A 1 183 ? -12.157 -8.588 7.160 1.00 87.00 183 LYS A CA 1
ATOM 1412 C C . LYS A 1 183 ? -11.874 -8.718 8.656 1.00 87.00 183 LYS A C 1
ATOM 1414 O O . LYS A 1 183 ? -10.731 -8.983 9.012 1.00 87.00 183 LYS A O 1
ATOM 1419 N N . ILE A 1 184 ? -12.880 -8.461 9.492 1.00 89.94 184 ILE A N 1
ATOM 1420 C CA . ILE A 1 184 ? -12.838 -8.579 10.956 1.00 89.94 184 ILE A CA 1
ATOM 1421 C C . ILE A 1 184 ? -14.160 -9.175 11.444 1.00 89.94 184 ILE A C 1
ATOM 1423 O O . ILE A 1 184 ? -15.199 -8.956 10.815 1.00 89.94 184 ILE A O 1
ATOM 1427 N N . LYS A 1 185 ? -14.122 -9.879 12.575 1.00 89.31 185 LYS A N 1
ATOM 1428 C CA . LYS A 1 185 ? -15.304 -10.300 13.332 1.00 89.31 185 LYS A CA 1
ATOM 1429 C C . LYS A 1 185 ? -15.373 -9.429 14.584 1.00 89.31 185 LYS A C 1
ATOM 1431 O O . LYS A 1 185 ? -14.475 -9.469 15.417 1.00 89.31 185 LYS A O 1
ATOM 1436 N N . ALA A 1 186 ? -16.379 -8.567 14.656 1.00 88.44 186 ALA A N 1
ATOM 1437 C CA . ALA A 1 186 ? -16.531 -7.624 15.755 1.00 88.44 186 ALA A CA 1
ATOM 1438 C C . ALA A 1 186 ? -18.010 -7.396 16.067 1.00 88.44 186 ALA A C 1
ATOM 1440 O O . ALA A 1 186 ? -18.845 -7.406 15.155 1.00 88.44 186 ALA A O 1
ATOM 1441 N N . ARG A 1 187 ? -18.313 -7.144 17.338 1.00 87.56 187 ARG A N 1
ATOM 1442 C CA . ARG A 1 187 ? -19.634 -6.781 17.846 1.00 87.56 187 ARG A CA 1
ATOM 1443 C C . ARG A 1 187 ? -19.549 -5.410 18.512 1.00 87.56 187 ARG A C 1
ATOM 1445 O O . ARG A 1 187 ? -18.611 -5.130 19.248 1.00 87.56 187 ARG A O 1
ATOM 1452 N N . ILE A 1 188 ? -20.508 -4.540 18.201 1.00 88.75 188 ILE A N 1
ATOM 1453 C CA . ILE A 1 188 ? -20.596 -3.202 18.791 1.00 88.75 188 ILE A CA 1
ATOM 1454 C C . ILE A 1 188 ? -21.703 -3.237 19.838 1.00 88.75 188 ILE A C 1
ATOM 1456 O O . ILE A 1 188 ? -22.847 -3.571 19.518 1.00 88.75 188 ILE A O 1
ATOM 1460 N N . GLU A 1 189 ? -21.357 -2.900 21.074 1.00 85.88 189 GLU A N 1
ATOM 1461 C CA . GLU A 1 189 ? -22.298 -2.728 22.172 1.00 85.88 189 GLU A CA 1
ATOM 1462 C C . GLU A 1 189 ? -22.456 -1.234 22.452 1.00 85.88 189 GLU A C 1
ATOM 1464 O O . GLU A 1 189 ? -21.535 -0.559 22.915 1.00 85.88 189 GLU A O 1
ATOM 1469 N N . HIS A 1 190 ? -23.640 -0.709 22.135 1.00 83.50 190 HIS A N 1
ATOM 1470 C CA . HIS A 1 190 ? -24.003 0.655 22.490 1.00 83.50 190 HIS A CA 1
ATOM 1471 C C . HIS A 1 190 ? -24.507 0.675 23.926 1.00 83.50 190 HIS A C 1
ATOM 1473 O O . HIS A 1 190 ? -25.416 -0.085 24.279 1.00 83.50 190 HIS A O 1
ATOM 1479 N N . ALA A 1 191 ? -23.948 1.559 24.747 1.00 72.19 191 ALA A N 1
ATOM 1480 C CA . ALA A 1 191 ? -24.486 1.766 26.077 1.00 72.19 191 ALA A CA 1
ATOM 1481 C C . ALA A 1 191 ? -25.900 2.356 25.960 1.00 72.19 191 ALA A C 1
ATOM 1483 O O . ALA A 1 191 ? -26.121 3.352 25.268 1.00 72.19 191 ALA A O 1
ATOM 1484 N N . ALA A 1 192 ? -26.878 1.732 26.620 1.00 59.59 192 ALA A N 1
ATOM 1485 C CA . ALA A 1 192 ? -28.229 2.273 26.662 1.00 59.59 192 ALA A CA 1
ATOM 1486 C C . ALA A 1 192 ? -28.212 3.665 27.324 1.00 59.59 192 ALA A C 1
ATOM 1488 O O . ALA A 1 192 ? -27.510 3.846 28.323 1.00 59.59 192 ALA A O 1
ATOM 1489 N N . PRO A 1 193 ? -28.998 4.642 26.833 1.00 50.75 193 PRO A N 1
ATOM 1490 C CA . PRO A 1 193 ? -29.228 5.860 27.594 1.00 50.75 193 PRO A CA 1
ATOM 1491 C C . PRO A 1 193 ? -29.908 5.455 28.907 1.00 50.75 193 PRO A C 1
ATOM 1493 O O . PRO A 1 193 ? -30.983 4.858 28.892 1.00 50.75 193 PRO A O 1
ATOM 1496 N N . CYS A 1 194 ? -29.251 5.701 30.040 1.00 45.56 194 CYS A N 1
ATOM 1497 C CA . CYS A 1 194 ? -29.780 5.378 31.361 1.00 45.56 194 CYS A CA 1
ATOM 1498 C C . CYS A 1 194 ? -31.201 5.949 31.527 1.00 45.56 194 CYS A C 1
ATOM 1500 O O . CYS A 1 194 ? -31.390 7.162 31.452 1.00 45.56 194 CYS A O 1
ATOM 1502 N N . ASN A 1 195 ? -32.190 5.082 31.767 1.00 46.28 195 ASN A N 1
ATOM 1503 C CA . ASN A 1 195 ? -33.531 5.504 32.170 1.00 46.28 195 ASN A CA 1
ATOM 1504 C C . ASN A 1 195 ? -33.517 5.988 33.635 1.00 46.28 195 ASN A C 1
ATOM 1506 O O . ASN A 1 195 ? -32.712 5.538 34.446 1.00 46.28 195 ASN A O 1
ATOM 1510 N N . GLU A 1 196 ? -34.430 6.907 33.945 1.00 47.44 196 GLU A N 1
ATOM 1511 C CA . GLU A 1 196 ? -34.447 7.885 35.048 1.00 47.44 196 GLU A CA 1
ATOM 1512 C C . GLU A 1 196 ? -34.546 7.369 36.507 1.00 47.44 196 GLU A C 1
ATOM 1514 O O . GLU A 1 196 ? -34.946 8.127 37.390 1.00 47.44 196 GLU A O 1
ATOM 1519 N N . GLU A 1 197 ? -34.156 6.137 36.838 1.00 51.22 197 GLU A N 1
ATOM 1520 C CA . GLU A 1 197 ? -34.200 5.654 38.230 1.00 51.22 197 GLU A CA 1
ATOM 1521 C C . GLU A 1 197 ? -32.792 5.527 38.815 1.00 51.22 197 GLU A C 1
ATOM 1523 O O . GLU A 1 197 ? -32.027 4.605 38.541 1.00 51.22 197 GLU A O 1
ATOM 1528 N N . GLY A 1 198 ? -32.434 6.556 39.584 1.00 50.12 198 GLY A N 1
ATOM 1529 C CA . GLY A 1 198 ? -31.071 6.863 39.974 1.00 50.12 198 GLY A CA 1
ATOM 1530 C C . GLY A 1 198 ? -30.391 5.832 40.869 1.00 50.12 198 GLY A C 1
ATOM 1531 O O . GLY A 1 198 ? -30.887 5.480 41.930 1.00 50.12 198 GLY A O 1
ATOM 1532 N N . MET A 1 199 ? -29.162 5.500 40.486 1.00 44.94 199 MET A N 1
ATOM 1533 C CA . MET A 1 199 ? -27.974 5.574 41.336 1.00 44.94 199 MET A CA 1
ATOM 1534 C C . MET A 1 199 ? -26.786 5.803 40.399 1.00 44.94 199 MET A C 1
ATOM 1536 O O . MET A 1 199 ? -26.272 4.872 39.786 1.00 44.94 199 MET A O 1
ATOM 1540 N N . ALA A 1 200 ? -26.376 7.063 40.245 1.00 41.78 200 ALA A N 1
ATOM 1541 C CA . ALA A 1 200 ? -25.119 7.387 39.585 1.00 41.78 200 ALA A CA 1
ATOM 1542 C C . ALA A 1 200 ? -23.981 6.941 40.512 1.00 41.78 200 ALA A C 1
ATOM 1544 O O . ALA A 1 200 ? -23.696 7.600 41.511 1.00 41.78 200 ALA A O 1
ATOM 1545 N N . VAL A 1 201 ? -23.377 5.794 40.205 1.00 49.81 201 VAL A N 1
ATOM 1546 C CA . VAL A 1 201 ? -22.067 5.436 40.745 1.00 49.81 201 VAL A CA 1
ATOM 1547 C C . VAL A 1 201 ? -21.039 6.227 39.939 1.00 49.81 201 VAL A C 1
ATOM 1549 O O . VAL A 1 201 ? -21.038 6.183 38.712 1.00 49.81 201 VAL A O 1
ATOM 1552 N N . ASP A 1 202 ? -20.252 7.016 40.660 1.00 41.56 202 ASP A N 1
ATOM 1553 C CA . ASP A 1 202 ? -19.196 7.930 40.226 1.00 41.56 202 ASP A CA 1
ATOM 1554 C C . ASP A 1 202 ? -18.655 7.760 38.789 1.00 41.56 202 ASP A C 1
ATOM 1556 O O . ASP A 1 202 ? -17.936 6.821 38.465 1.00 41.56 202 ASP A O 1
ATOM 1560 N N . GLY A 1 203 ? -18.899 8.774 37.953 1.00 48.44 203 GLY A N 1
ATOM 1561 C CA . GLY A 1 203 ? -17.911 9.286 36.994 1.00 48.44 203 GLY A CA 1
ATOM 1562 C C . GLY A 1 203 ? -17.525 8.449 35.769 1.00 48.44 203 GLY A C 1
ATOM 1563 O O . GLY A 1 203 ? -16.702 8.928 34.991 1.00 48.44 203 GLY A O 1
ATOM 1564 N N . GLN A 1 204 ? -18.086 7.262 35.541 1.00 48.03 204 GLN A N 1
ATOM 1565 C CA . GLN A 1 204 ? -17.867 6.521 34.293 1.00 48.03 204 GLN A CA 1
ATOM 1566 C C . GLN A 1 204 ? -18.994 6.817 33.303 1.00 48.03 204 GLN A C 1
ATOM 1568 O O . GLN A 1 204 ? -20.086 6.261 33.393 1.00 48.03 204 GLN A O 1
ATOM 1573 N N . GLU A 1 205 ? -18.717 7.721 32.354 1.00 54.69 205 GLU A N 1
ATOM 1574 C CA . GLU A 1 205 ? -19.496 7.821 31.117 1.00 54.69 205 GLU A CA 1
ATOM 1575 C C . GLU A 1 205 ? -19.591 6.412 30.523 1.00 54.69 205 GLU A C 1
ATOM 1577 O O . GLU A 1 205 ? -18.575 5.741 30.334 1.00 54.69 205 GLU A O 1
ATOM 1582 N N . SER A 1 206 ? -20.808 5.932 30.285 1.00 61.06 206 SER A N 1
ATOM 1583 C CA . SER A 1 206 ? -21.028 4.653 29.629 1.00 61.06 206 SER A CA 1
ATOM 1584 C C . SER A 1 206 ? -20.557 4.780 28.176 1.00 61.06 206 SER A C 1
ATOM 1586 O O . SER A 1 206 ? -21.268 5.323 27.329 1.00 61.06 206 SER A O 1
ATOM 1588 N N . GLU A 1 207 ? -19.310 4.394 27.911 1.00 74.25 207 GLU A N 1
ATOM 1589 C CA . GLU A 1 207 ? -18.721 4.459 26.576 1.00 74.25 207 GLU A CA 1
ATOM 1590 C C . GLU A 1 207 ? -19.210 3.281 25.726 1.00 74.25 207 GLU A C 1
ATOM 1592 O O . GLU A 1 207 ? -19.350 2.163 26.218 1.00 74.25 207 GLU A O 1
ATOM 1597 N N . ASP A 1 208 ? -19.450 3.526 24.436 1.00 84.94 208 ASP A N 1
ATOM 1598 C CA . ASP A 1 208 ? -19.737 2.446 23.491 1.00 84.94 208 ASP A CA 1
ATOM 1599 C C . ASP A 1 208 ? -18.491 1.578 23.328 1.00 84.94 208 ASP A C 1
ATOM 1601 O O . ASP A 1 208 ? -17.379 2.094 23.133 1.00 84.94 208 ASP A O 1
ATOM 1605 N N . MET A 1 209 ? -18.689 0.265 23.390 1.00 86.12 209 MET A N 1
ATOM 1606 C CA . MET A 1 209 ? -17.618 -0.722 23.378 1.00 86.12 209 MET A CA 1
ATOM 1607 C C . MET A 1 209 ? -17.669 -1.550 22.099 1.00 86.12 209 MET A C 1
ATOM 1609 O O . MET A 1 209 ? -18.733 -1.873 21.570 1.00 86.12 209 MET A O 1
ATOM 1613 N N . VAL A 1 210 ? -16.490 -1.898 21.600 1.00 87.94 210 VAL A N 1
ATOM 1614 C CA . VAL A 1 210 ? -16.304 -2.821 20.484 1.00 87.94 210 VAL A CA 1
ATOM 1615 C C . VAL A 1 210 ? -15.600 -4.050 21.023 1.00 87.94 210 VAL A C 1
ATOM 1617 O O . VAL A 1 210 ? -14.503 -3.939 21.569 1.00 87.94 210 VAL A O 1
ATOM 1620 N N . GLU A 1 211 ? -16.229 -5.202 20.853 1.00 88.56 211 GLU A N 1
ATOM 1621 C CA . GLU A 1 211 ? -15.670 -6.513 21.156 1.00 88.56 211 GLU A CA 1
ATOM 1622 C C . GLU A 1 211 ? -15.215 -7.173 19.851 1.00 88.56 211 GLU A C 1
ATOM 1624 O O . GLU A 1 211 ? -15.983 -7.289 18.892 1.00 88.56 211 GLU A O 1
ATOM 1629 N N . PHE A 1 212 ? -13.950 -7.569 19.789 1.00 88.19 212 PHE A N 1
ATOM 1630 C CA . PHE A 1 212 ? -13.379 -8.360 18.709 1.00 88.19 212 PHE A CA 1
ATOM 1631 C C . PHE A 1 212 ? -13.477 -9.836 19.088 1.00 88.19 212 PHE A C 1
ATOM 1633 O O . PHE A 1 212 ? -13.048 -10.224 20.169 1.00 88.19 212 PHE A O 1
ATOM 1640 N N . VAL A 1 213 ? -14.063 -10.638 18.198 1.00 85.12 213 VAL A N 1
ATOM 1641 C CA . VAL A 1 213 ? -14.289 -12.070 18.425 1.00 85.12 213 VAL A CA 1
ATOM 1642 C C . VAL A 1 213 ? -13.243 -12.848 17.636 1.00 85.12 213 VAL A C 1
ATOM 1644 O O . VAL A 1 213 ? -13.176 -12.713 16.407 1.00 85.12 213 VAL A O 1
ATOM 1647 N N . ASP A 1 214 ? -12.434 -13.644 18.329 1.00 75.38 214 ASP A N 1
ATOM 1648 C CA . ASP A 1 214 ? -11.451 -14.521 17.699 1.00 75.38 214 ASP A CA 1
ATOM 1649 C C . ASP A 1 214 ? -12.136 -15.729 17.045 1.00 75.38 214 ASP A C 1
ATOM 1651 O O . ASP A 1 214 ? -13.236 -16.138 17.413 1.00 75.38 214 ASP A O 1
ATOM 1655 N N . GLU A 1 215 ? -11.508 -16.303 16.015 1.00 63.62 215 GLU A N 1
ATOM 1656 C CA . GLU A 1 215 ? -12.105 -17.416 15.260 1.00 63.62 215 GLU A CA 1
ATOM 1657 C C . GLU A 1 215 ? -12.243 -18.713 16.070 1.00 63.62 215 GLU A C 1
ATOM 1659 O O . GLU A 1 215 ? -12.976 -19.600 15.639 1.00 63.62 215 GLU A O 1
ATOM 1664 N N . ASP A 1 216 ? -11.570 -18.805 17.219 1.00 57.19 216 ASP A N 1
ATOM 1665 C CA . ASP A 1 216 ? -11.539 -19.994 18.072 1.00 57.19 216 ASP A CA 1
ATOM 1666 C C . ASP A 1 216 ? -12.691 -20.039 19.097 1.00 57.19 216 ASP A C 1
ATOM 1668 O O . ASP A 1 216 ? -12.965 -21.102 19.657 1.00 57.19 216 ASP A O 1
ATOM 1672 N N . ASP A 1 217 ? -13.422 -18.933 19.286 1.00 52.31 217 ASP A N 1
ATOM 1673 C CA . ASP A 1 217 ? -14.610 -18.869 20.144 1.00 52.31 217 ASP A CA 1
ATOM 1674 C C . ASP A 1 217 ? -15.878 -19.234 19.348 1.00 52.31 217 ASP A C 1
ATOM 1676 O O . ASP A 1 217 ? -16.857 -18.489 19.274 1.00 52.31 217 ASP A O 1
ATOM 1680 N N . GLU A 1 218 ? -15.891 -20.429 18.752 1.00 49.31 218 GLU A N 1
ATOM 1681 C CA . GLU A 1 218 ? -17.153 -21.135 18.504 1.00 49.31 218 GLU A CA 1
ATOM 1682 C C . GLU A 1 218 ? -17.673 -21.678 19.846 1.00 49.31 218 GLU A C 1
ATOM 1684 O O . GLU A 1 218 ? -17.696 -22.885 20.101 1.00 49.31 218 GLU A O 1
ATOM 1689 N N . GLU A 1 219 ? -18.120 -20.788 20.738 1.00 45.56 219 GLU A N 1
ATOM 1690 C CA . GLU A 1 219 ? -19.080 -21.217 21.748 1.00 45.56 219 GLU A CA 1
ATOM 1691 C C . GLU A 1 219 ? -20.353 -21.652 21.016 1.00 45.56 219 GLU A C 1
ATOM 1693 O O . GLU A 1 219 ? -21.015 -20.887 20.313 1.00 45.56 219 GLU A O 1
ATOM 1698 N N . ALA A 1 220 ? -20.665 -22.937 21.174 1.00 42.53 220 ALA A N 1
ATOM 1699 C CA . ALA A 1 220 ? -21.834 -23.634 20.666 1.00 42.53 220 ALA A CA 1
ATOM 1700 C C . ALA A 1 220 ? -23.146 -23.114 21.297 1.00 42.53 220 ALA A C 1
ATOM 1702 O O . ALA A 1 220 ? -23.859 -23.850 21.980 1.00 42.53 220 ALA A O 1
ATOM 1703 N N . GLY A 1 221 ? -23.471 -21.843 21.059 1.00 41.22 221 GLY A N 1
ATOM 1704 C CA . GLY A 1 221 ? -24.693 -21.171 21.488 1.00 41.22 221 GLY A CA 1
ATOM 1705 C C . GLY A 1 221 ? -25.497 -20.670 20.290 1.00 41.22 221 GLY A C 1
ATOM 1706 O O . GLY A 1 221 ? -25.268 -19.580 19.786 1.00 41.22 221 GLY A O 1
ATOM 1707 N N . GLU A 1 222 ? -26.446 -21.487 19.826 1.00 43.97 222 GLU A N 1
ATOM 1708 C CA . GLU A 1 222 ? -27.619 -21.079 19.027 1.00 43.97 222 GLU A CA 1
ATOM 1709 C C . GLU A 1 222 ? -27.391 -20.215 17.755 1.00 43.97 222 GLU A C 1
ATOM 1711 O O . GLU A 1 222 ? -28.221 -19.383 17.400 1.00 43.97 222 GLU A O 1
ATOM 1716 N N . ALA A 1 223 ? -26.336 -20.451 16.967 1.00 44.00 223 ALA A N 1
ATOM 1717 C CA . ALA A 1 223 ? -26.149 -19.790 15.658 1.00 44.00 223 ALA A CA 1
ATOM 1718 C C . ALA A 1 223 ? -26.861 -20.482 14.467 1.00 44.00 223 ALA A C 1
ATOM 1720 O O . ALA A 1 223 ? -26.697 -20.083 13.314 1.00 44.00 223 ALA A O 1
ATOM 1721 N N . GLY A 1 224 ? -27.671 -21.518 14.716 1.00 42.75 224 GLY A N 1
ATOM 1722 C CA . GLY A 1 224 ? -28.308 -22.312 13.654 1.00 42.75 224 GLY A CA 1
ATOM 1723 C C . GLY A 1 224 ? -29.376 -21.568 12.841 1.00 42.75 224 GLY A C 1
ATOM 1724 O O . GLY A 1 224 ? -29.627 -21.930 11.698 1.00 42.75 224 GLY A O 1
ATOM 1725 N N . ALA A 1 225 ? -29.989 -20.515 13.391 1.00 48.41 225 ALA A N 1
ATOM 1726 C CA . ALA A 1 225 ? -31.106 -19.822 12.738 1.00 48.41 225 ALA A CA 1
ATOM 1727 C C . ALA A 1 225 ? -30.702 -18.543 11.981 1.00 48.41 225 ALA A C 1
ATOM 1729 O O . ALA A 1 225 ? -31.385 -18.138 11.044 1.00 48.41 225 ALA A O 1
ATOM 1730 N N . THR A 1 226 ? -29.602 -17.884 12.355 1.00 56.50 226 THR A N 1
ATOM 1731 C CA . THR A 1 226 ? -29.195 -16.597 11.758 1.00 56.50 226 THR A CA 1
ATOM 1732 C C . THR A 1 226 ? -28.320 -16.770 10.517 1.00 56.50 226 THR A C 1
ATOM 1734 O O . THR A 1 226 ? -28.414 -15.961 9.591 1.00 56.50 226 THR A O 1
ATOM 1737 N N . GLY A 1 227 ? -27.530 -17.848 10.450 1.00 56.28 227 GLY A N 1
ATOM 1738 C CA . GLY A 1 227 ? -26.716 -18.196 9.280 1.00 56.28 227 GLY A CA 1
ATOM 1739 C C . GLY A 1 227 ? -27.562 -18.524 8.048 1.00 56.28 227 GLY A C 1
ATOM 1740 O O . GLY A 1 227 ? -27.351 -17.940 6.986 1.00 56.28 227 GLY A O 1
ATOM 1741 N N . GLU A 1 228 ? -28.595 -19.360 8.207 1.00 59.94 228 GLU A N 1
ATOM 1742 C CA . GLU A 1 228 ? -29.512 -19.704 7.110 1.00 59.94 228 GLU A CA 1
ATOM 1743 C C . GLU A 1 228 ? -30.253 -18.474 6.571 1.00 59.94 228 GLU A C 1
ATOM 1745 O O . GLU A 1 228 ? -30.412 -18.323 5.361 1.00 59.94 228 GLU A O 1
ATOM 1750 N N . VAL A 1 229 ? -30.664 -17.556 7.451 1.00 65.94 229 VAL A N 1
ATOM 1751 C CA . VAL A 1 229 ? -31.343 -16.315 7.052 1.00 65.94 229 VAL A CA 1
ATOM 1752 C C . VAL A 1 229 ? -30.386 -15.373 6.315 1.00 65.94 229 VAL A C 1
ATOM 1754 O O . VAL A 1 229 ? -30.764 -14.798 5.295 1.00 65.94 229 VAL A O 1
ATOM 1757 N N . LEU A 1 230 ? -29.132 -15.239 6.760 1.00 60.19 230 LEU A N 1
ATOM 1758 C CA . LEU A 1 230 ? -28.122 -14.433 6.062 1.00 60.19 230 LEU A CA 1
ATOM 1759 C C . LEU A 1 230 ? -27.767 -15.008 4.686 1.00 60.19 230 LEU A C 1
ATOM 1761 O O . LEU A 1 230 ? -27.608 -14.242 3.732 1.00 60.19 230 LEU A O 1
ATOM 1765 N N . ASP A 1 231 ? -27.690 -16.330 4.558 1.00 70.12 231 ASP A N 1
ATOM 1766 C CA . ASP A 1 231 ? -27.424 -16.993 3.281 1.00 70.12 231 ASP A CA 1
ATOM 1767 C C . ASP A 1 231 ? -28.621 -16.894 2.328 1.00 70.12 231 ASP A C 1
ATOM 1769 O O . ASP A 1 231 ? -28.439 -16.616 1.139 1.00 70.12 231 ASP A O 1
ATOM 1773 N N . GLN A 1 232 ? -29.851 -16.985 2.844 1.00 71.50 232 G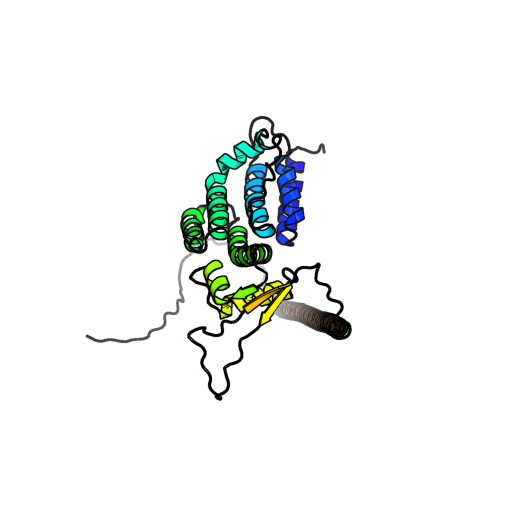LN A N 1
ATOM 1774 C CA . GLN A 1 232 ? -31.069 -16.716 2.073 1.00 71.50 232 GLN A CA 1
ATOM 1775 C C . GLN A 1 232 ? -31.143 -15.253 1.606 1.00 71.50 232 GLN A C 1
ATOM 1777 O O 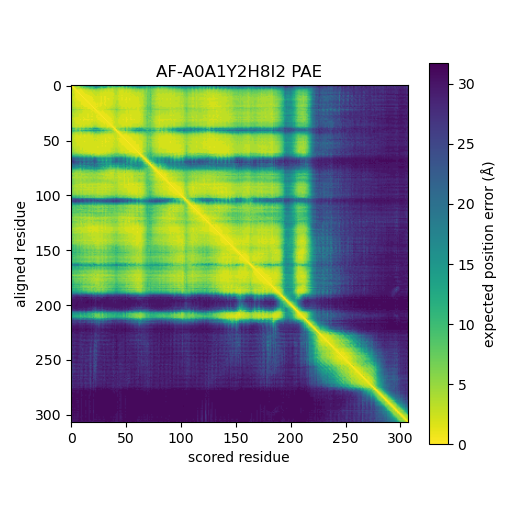. GLN A 1 232 ? -31.485 -14.999 0.450 1.00 71.50 232 GLN A O 1
ATOM 1782 N N . ILE A 1 233 ? -30.767 -14.283 2.449 1.00 72.44 233 ILE A N 1
ATOM 1783 C CA . ILE A 1 233 ? -30.735 -12.856 2.083 1.00 72.44 233 ILE A CA 1
ATOM 1784 C C . ILE A 1 233 ? -29.655 -12.584 1.028 1.00 72.44 233 ILE A C 1
ATOM 1786 O O . ILE A 1 233 ? -29.918 -11.875 0.055 1.00 72.44 233 ILE A O 1
ATOM 1790 N N . LYS A 1 234 ? -28.456 -13.166 1.165 1.00 74.00 234 LYS A N 1
ATOM 1791 C CA . LYS A 1 234 ? -27.383 -13.041 0.162 1.00 74.00 234 LYS A CA 1
ATOM 1792 C C . LYS A 1 234 ? -27.785 -13.667 -1.174 1.00 74.00 234 LYS A C 1
ATOM 1794 O O . LYS A 1 234 ? -27.568 -13.050 -2.218 1.00 74.00 234 LYS A O 1
ATOM 1799 N N . ALA A 1 235 ? -28.407 -14.847 -1.151 1.00 74.25 235 ALA A N 1
ATOM 1800 C CA . ALA A 1 235 ? -28.903 -15.519 -2.349 1.00 74.25 235 ALA A CA 1
ATOM 1801 C C . ALA A 1 235 ? -30.015 -14.709 -3.041 1.00 74.25 235 ALA A C 1
ATOM 1803 O O . ALA A 1 235 ? -29.968 -14.507 -4.257 1.00 74.25 235 ALA A O 1
ATOM 1804 N N . ALA A 1 236 ? -30.970 -14.174 -2.273 1.00 71.56 236 ALA A N 1
ATOM 1805 C CA . ALA A 1 236 ? -32.040 -13.324 -2.793 1.00 71.56 236 ALA A CA 1
ATOM 1806 C C . ALA A 1 236 ? -31.506 -11.995 -3.362 1.00 71.56 236 ALA A C 1
ATOM 1808 O O . ALA A 1 236 ? -31.926 -11.561 -4.435 1.00 71.56 236 ALA A O 1
ATOM 1809 N N . ALA A 1 237 ? -30.535 -11.364 -2.694 1.00 70.50 237 ALA A N 1
ATOM 1810 C CA . ALA A 1 237 ? -29.900 -10.140 -3.179 1.00 70.50 237 ALA A CA 1
ATOM 1811 C C . ALA A 1 237 ? -29.121 -10.374 -4.484 1.00 70.50 237 ALA A C 1
ATOM 1813 O O . ALA A 1 237 ? -29.228 -9.570 -5.412 1.00 70.50 237 ALA A O 1
ATOM 1814 N N . ALA A 1 238 ? -28.388 -11.486 -4.596 1.00 74.31 238 ALA A N 1
ATOM 1815 C CA . ALA A 1 238 ? -27.669 -11.846 -5.817 1.00 74.31 238 ALA A CA 1
ATOM 1816 C C . ALA A 1 238 ? -28.621 -12.076 -7.005 1.00 74.31 238 ALA A C 1
ATOM 1818 O O . ALA A 1 238 ? -28.350 -11.596 -8.110 1.00 74.31 238 ALA A O 1
ATOM 1819 N N . ALA A 1 239 ? -29.757 -12.742 -6.772 1.00 74.94 239 ALA A N 1
ATOM 1820 C CA . ALA A 1 239 ? -30.786 -12.953 -7.789 1.00 74.94 239 ALA A CA 1
ATOM 1821 C C . ALA A 1 239 ? -31.394 -11.624 -8.273 1.00 74.94 239 ALA A C 1
ATOM 1823 O O . ALA A 1 239 ? -31.445 -11.369 -9.478 1.00 74.94 239 ALA A O 1
ATOM 1824 N N . ASN A 1 240 ? -31.752 -10.733 -7.343 1.00 77.19 240 ASN A N 1
ATOM 1825 C CA . ASN A 1 240 ? -32.327 -9.426 -7.670 1.00 77.19 240 ASN A CA 1
ATOM 1826 C C . ASN A 1 240 ? -31.339 -8.531 -8.439 1.00 77.19 240 ASN A C 1
ATOM 1828 O O . ASN A 1 240 ? -31.717 -7.860 -9.399 1.00 77.19 240 ASN A O 1
ATOM 1832 N N . VAL A 1 241 ? -30.054 -8.532 -8.067 1.00 80.31 241 VAL A N 1
ATOM 1833 C CA . VAL A 1 241 ? -29.021 -7.751 -8.772 1.00 80.31 241 VAL A CA 1
ATOM 1834 C C . VAL A 1 241 ? -28.805 -8.271 -10.196 1.00 80.31 241 VAL A C 1
ATOM 1836 O O . VAL A 1 241 ? -28.685 -7.469 -11.128 1.00 80.31 241 VAL A O 1
ATOM 1839 N N . ALA A 1 242 ? -28.790 -9.592 -10.389 1.00 76.00 242 ALA A N 1
ATOM 1840 C CA . ALA A 1 242 ? -28.660 -10.196 -11.712 1.00 76.00 242 ALA A CA 1
ATOM 1841 C C . ALA A 1 242 ? -29.855 -9.856 -12.618 1.00 76.00 242 ALA A C 1
ATOM 1843 O O . ALA A 1 242 ? -29.664 -9.527 -13.792 1.00 76.00 242 ALA A O 1
ATOM 1844 N N . GLU A 1 243 ? -31.073 -9.863 -12.075 1.00 83.38 243 GLU A N 1
ATOM 1845 C CA . GLU A 1 243 ? -32.282 -9.517 -12.823 1.00 83.38 243 GLU A CA 1
ATOM 1846 C C . GLU A 1 243 ? -32.299 -8.037 -13.239 1.00 83.38 243 GLU A C 1
ATOM 1848 O O . GLU A 1 243 ? -32.546 -7.717 -14.407 1.00 83.38 243 GLU A O 1
ATOM 1853 N N . VAL A 1 244 ? -31.929 -7.129 -12.330 1.00 82.06 244 VAL A N 1
ATOM 1854 C CA . VAL A 1 244 ? -31.821 -5.689 -12.622 1.00 82.06 244 VAL A CA 1
ATOM 1855 C C . VAL A 1 244 ? -30.739 -5.408 -13.671 1.00 82.06 244 VAL A C 1
ATOM 1857 O O . VAL A 1 244 ? -30.947 -4.593 -14.576 1.00 82.06 244 VAL A O 1
ATOM 1860 N N . LEU A 1 245 ? -29.589 -6.088 -13.601 1.00 77.06 245 LEU A N 1
ATOM 1861 C CA . LEU A 1 245 ? -28.534 -5.968 -14.612 1.00 77.06 245 LEU A CA 1
ATOM 1862 C C . LEU A 1 245 ? -28.994 -6.490 -15.978 1.00 77.06 245 LEU A C 1
ATOM 1864 O O . LEU A 1 245 ? -28.776 -5.820 -16.988 1.00 77.06 245 LEU A O 1
ATOM 1868 N N . ALA A 1 246 ? -29.686 -7.630 -16.024 1.00 80.19 246 ALA A N 1
ATOM 1869 C CA . ALA A 1 246 ? -30.228 -8.180 -17.263 1.00 80.19 246 ALA A CA 1
ATOM 1870 C C . ALA A 1 246 ? -31.269 -7.246 -17.908 1.00 80.19 246 ALA A C 1
ATOM 1872 O O . ALA A 1 246 ? -31.268 -7.065 -19.129 1.00 80.19 246 ALA A O 1
ATOM 1873 N N . GLN A 1 247 ? -32.122 -6.603 -17.104 1.00 82.12 247 GLN A N 1
ATOM 1874 C CA . GLN A 1 247 ? -33.073 -5.598 -17.588 1.00 82.12 247 GLN A CA 1
ATOM 1875 C C . GLN A 1 247 ? -32.363 -4.358 -18.147 1.00 82.12 247 GLN A C 1
ATOM 1877 O O . GLN A 1 247 ? -32.699 -3.912 -19.247 1.00 82.12 247 GLN A O 1
ATOM 1882 N N . LYS A 1 248 ? -31.338 -3.840 -17.455 1.00 78.81 248 LYS A N 1
ATOM 1883 C CA . LYS A 1 248 ? -30.538 -2.703 -17.946 1.00 78.81 248 LYS A CA 1
ATOM 1884 C C . LYS A 1 248 ? -29.800 -3.025 -19.246 1.00 78.81 248 LYS A C 1
ATOM 1886 O O . LYS A 1 248 ? -29.777 -2.190 -20.146 1.00 78.81 248 LYS A O 1
ATOM 1891 N N . ILE A 1 249 ? -29.257 -4.236 -19.384 1.00 79.81 249 ILE A N 1
ATOM 1892 C CA . ILE A 1 249 ? -28.597 -4.684 -20.620 1.00 79.81 249 ILE A CA 1
ATOM 1893 C C . ILE A 1 249 ? -29.604 -4.756 -21.777 1.00 79.81 249 ILE A C 1
ATOM 1895 O O . ILE A 1 249 ? -29.319 -4.250 -22.862 1.00 79.81 249 ILE A O 1
ATOM 1899 N N . LYS A 1 250 ? -30.808 -5.305 -21.558 1.00 84.94 250 LYS A N 1
ATOM 1900 C CA . LYS A 1 250 ? -31.873 -5.324 -22.581 1.00 84.94 250 LYS A CA 1
ATOM 1901 C C . LYS A 1 250 ? -32.306 -3.916 -23.001 1.00 84.94 250 LYS A C 1
ATOM 1903 O O . LYS A 1 250 ? -32.487 -3.669 -24.191 1.00 84.94 250 LYS A O 1
ATOM 1908 N N . GLN A 1 251 ? -32.436 -2.986 -22.054 1.00 77.44 251 GLN A N 1
ATOM 1909 C CA . GLN A 1 251 ? -32.766 -1.586 -22.348 1.00 77.44 251 GLN A CA 1
ATOM 1910 C C . GLN A 1 251 ? -31.657 -0.885 -23.143 1.00 77.44 251 GLN A C 1
ATOM 1912 O O . GLN A 1 251 ? -31.953 -0.173 -24.101 1.00 77.44 251 GLN A O 1
ATOM 1917 N N . ALA A 1 252 ? -30.389 -1.119 -22.796 1.00 73.31 252 ALA A N 1
ATOM 1918 C CA . ALA A 1 252 ? -29.246 -0.561 -23.517 1.00 73.31 252 ALA A CA 1
ATOM 1919 C C . ALA A 1 252 ? -29.143 -1.105 -24.954 1.00 73.31 252 ALA A C 1
ATOM 1921 O O . ALA A 1 252 ? -28.869 -0.343 -25.882 1.00 73.31 252 ALA A O 1
ATOM 1922 N N . LEU A 1 253 ? -29.426 -2.396 -25.161 1.00 78.56 253 LEU A N 1
ATOM 1923 C CA . LEU A 1 253 ? -29.479 -3.001 -26.496 1.00 78.56 253 LEU A CA 1
ATOM 1924 C C . LEU A 1 253 ? -30.623 -2.421 -27.341 1.00 78.56 253 LEU A C 1
ATOM 1926 O O . LEU A 1 253 ? -30.387 -2.012 -28.477 1.00 78.56 253 LEU A O 1
ATOM 1930 N N . ALA A 1 254 ? -31.826 -2.286 -26.773 1.00 80.12 254 ALA A N 1
ATOM 1931 C CA . ALA A 1 254 ? -32.967 -1.672 -27.457 1.00 80.12 254 ALA A CA 1
ATOM 1932 C C . ALA A 1 254 ? -32.725 -0.187 -27.798 1.00 80.12 254 ALA A C 1
ATOM 1934 O O . ALA A 1 254 ? -33.153 0.296 -28.848 1.00 80.12 254 ALA A O 1
ATOM 1935 N N . ALA A 1 255 ? -32.012 0.547 -26.938 1.00 73.00 255 ALA A N 1
ATOM 1936 C CA . ALA A 1 255 ? -31.582 1.912 -27.231 1.00 73.00 255 ALA A CA 1
ATOM 1937 C C . ALA A 1 255 ? -30.576 1.949 -28.396 1.00 73.00 255 ALA A C 1
ATOM 1939 O O . ALA A 1 255 ? -30.711 2.784 -29.288 1.00 73.00 255 ALA A O 1
ATOM 1940 N N . GLY A 1 256 ? -29.622 1.014 -28.439 1.00 71.50 256 GLY A N 1
ATOM 1941 C CA . GLY A 1 256 ? -28.659 0.896 -29.538 1.00 71.50 256 GLY A CA 1
ATOM 1942 C C . GLY A 1 256 ? -29.307 0.585 -30.892 1.00 71.50 256 GLY A C 1
ATOM 1943 O O . GLY A 1 256 ? -28.901 1.144 -31.911 1.00 71.50 256 GLY A O 1
ATOM 1944 N N . GLU A 1 257 ? -30.340 -0.259 -30.923 1.00 74.25 257 GLU A N 1
ATOM 1945 C CA . GLU A 1 257 ? -31.100 -0.549 -32.149 1.00 74.25 257 GLU A CA 1
ATOM 1946 C C . GLU A 1 257 ? -31.876 0.676 -32.648 1.00 74.25 257 GLU A C 1
ATOM 1948 O O . GLU A 1 257 ? -31.839 0.982 -33.840 1.00 74.25 257 GLU A O 1
ATOM 1953 N N . ARG A 1 258 ? -32.476 1.453 -31.736 1.00 67.25 258 ARG A N 1
ATOM 1954 C CA . ARG A 1 258 ? -33.148 2.718 -32.076 1.00 67.25 258 ARG A CA 1
ATOM 1955 C C . ARG A 1 258 ? -32.191 3.767 -32.637 1.00 67.25 258 ARG A C 1
ATOM 1957 O O . ARG A 1 258 ? -32.572 4.495 -33.550 1.00 67.25 258 ARG A O 1
ATOM 1964 N N . VAL A 1 259 ? -30.958 3.837 -32.131 1.00 68.31 259 VAL A N 1
ATOM 1965 C CA . VAL A 1 259 ? -29.927 4.745 -32.664 1.00 68.31 259 VAL A CA 1
ATOM 1966 C C . VAL A 1 259 ? -29.534 4.342 -34.086 1.00 68.31 259 VAL A C 1
ATOM 1968 O O . VAL A 1 259 ? -29.514 5.195 -34.969 1.00 68.31 259 VAL A O 1
ATOM 1971 N N . LYS A 1 260 ? -29.331 3.046 -34.355 1.00 73.25 260 LYS A N 1
ATOM 1972 C CA . LYS A 1 260 ? -29.040 2.551 -35.715 1.00 73.25 260 LYS A CA 1
ATOM 1973 C C . LYS A 1 260 ? -30.189 2.807 -36.692 1.00 73.25 260 LYS A C 1
ATOM 1975 O O . LYS A 1 260 ? -29.962 3.112 -37.863 1.00 73.25 260 LYS A O 1
ATOM 1980 N N . GLU A 1 261 ? -31.430 2.687 -36.231 1.00 70.69 261 GLU A N 1
ATOM 1981 C CA . GLU A 1 261 ? -32.609 2.949 -37.058 1.00 70.69 261 GLU A CA 1
ATOM 1982 C C . GLU A 1 261 ? -32.809 4.451 -37.319 1.00 70.69 261 GLU A C 1
ATOM 1984 O O . GLU A 1 261 ? -33.142 4.842 -38.442 1.00 70.69 261 GLU A O 1
ATOM 1989 N N . ALA A 1 262 ? -32.491 5.301 -36.338 1.00 64.50 262 ALA A N 1
ATOM 1990 C CA . ALA A 1 262 ? -32.433 6.750 -36.510 1.00 64.50 262 ALA A CA 1
ATOM 1991 C C . ALA A 1 262 ? -31.334 7.165 -37.506 1.00 64.50 262 ALA A C 1
ATOM 1993 O O . ALA A 1 262 ? -31.608 7.945 -38.417 1.00 64.50 262 ALA A O 1
ATOM 1994 N N . GLU A 1 263 ? -30.130 6.593 -37.414 1.00 69.69 263 GLU A N 1
ATOM 1995 C CA . GLU A 1 263 ? -29.040 6.826 -38.374 1.00 69.69 263 GLU A CA 1
ATOM 1996 C C . GLU A 1 263 ? -29.440 6.413 -39.796 1.00 69.69 263 GLU A C 1
ATOM 1998 O O . GLU A 1 263 ? -29.222 7.158 -40.754 1.00 69.69 263 GLU A O 1
ATOM 2003 N N . LYS A 1 264 ? -30.109 5.265 -39.949 1.00 72.88 264 LYS A N 1
ATOM 2004 C CA . LYS A 1 264 ? -30.638 4.816 -41.244 1.00 72.88 264 LYS A CA 1
ATOM 2005 C C . LYS A 1 264 ? -31.713 5.766 -41.784 1.00 72.88 264 LYS A C 1
ATOM 2007 O O . LYS A 1 264 ? -31.746 6.018 -42.989 1.00 72.88 264 LYS A O 1
ATOM 2012 N N . GLY A 1 265 ? -32.561 6.315 -40.914 1.00 71.31 265 GLY A N 1
ATOM 2013 C CA . GLY A 1 265 ? -33.557 7.332 -41.258 1.00 71.31 265 GLY A CA 1
ATOM 2014 C C . GLY A 1 265 ? -32.933 8.649 -41.729 1.00 71.31 265 GLY A C 1
ATOM 2015 O O . GLY A 1 265 ? -33.377 9.210 -42.732 1.00 71.31 265 GLY A O 1
ATOM 2016 N N . VAL A 1 266 ? -31.863 9.098 -41.066 1.00 70.12 266 VAL A N 1
ATOM 2017 C CA . VAL A 1 266 ? -31.089 10.293 -41.448 1.00 70.12 266 VAL A CA 1
ATOM 2018 C C . VAL A 1 266 ? -30.357 10.081 -42.777 1.00 70.12 266 VAL A C 1
ATOM 2020 O O . VAL A 1 266 ? -30.366 10.954 -43.642 1.00 70.12 266 VAL A O 1
ATOM 2023 N N . LEU A 1 267 ? -29.784 8.899 -43.009 1.00 63.12 267 LEU A N 1
ATOM 2024 C CA . LEU A 1 267 ? -29.158 8.571 -44.294 1.00 63.12 267 LEU A CA 1
ATOM 2025 C C . LEU A 1 267 ? -30.187 8.495 -45.436 1.00 63.12 267 LEU A C 1
ATOM 2027 O O . LEU A 1 267 ? -29.914 8.931 -46.555 1.00 63.12 267 LEU A O 1
ATOM 2031 N N . LEU A 1 268 ? -31.397 7.997 -45.162 1.00 68.31 268 LEU A N 1
ATOM 2032 C CA . LEU A 1 268 ? -32.502 7.970 -46.125 1.00 68.31 268 LEU A CA 1
ATOM 2033 C C . LEU A 1 268 ? -33.051 9.365 -46.447 1.00 68.31 268 LEU A C 1
ATOM 2035 O O . LEU A 1 268 ? -33.448 9.600 -47.591 1.00 68.31 268 LEU A O 1
ATOM 2039 N N . SER A 1 269 ? -33.079 10.290 -45.482 1.00 67.44 269 SER A N 1
ATOM 2040 C CA . SER A 1 269 ? -33.481 11.677 -45.739 1.00 67.44 269 SER A CA 1
ATOM 2041 C C . SER A 1 269 ? -32.439 12.406 -46.593 1.00 67.44 269 SER A C 1
ATOM 2043 O O . SER A 1 269 ? -32.819 13.031 -47.584 1.00 67.44 269 SER A O 1
ATOM 2045 N N . TYR A 1 270 ? -31.145 12.214 -46.315 1.00 59.03 270 TYR A N 1
ATOM 2046 C CA . TYR A 1 270 ? -30.045 12.718 -47.149 1.00 59.03 270 TYR A CA 1
ATOM 2047 C C . TYR A 1 270 ? -30.061 12.148 -48.576 1.00 59.03 270 TYR A C 1
ATOM 2049 O O . TYR A 1 270 ? -29.845 12.871 -49.547 1.00 59.03 270 TYR A O 1
ATOM 2057 N N . ALA A 1 271 ? -30.365 10.859 -48.744 1.00 63.50 271 ALA A N 1
ATOM 2058 C CA . ALA A 1 271 ? -30.470 10.250 -50.071 1.00 63.50 271 ALA A CA 1
ATOM 2059 C C . ALA A 1 271 ? -31.684 10.768 -50.871 1.00 63.50 271 ALA A C 1
ATOM 2061 O O . ALA A 1 271 ? -31.629 10.862 -52.100 1.00 63.50 271 ALA A O 1
ATOM 2062 N N . LYS A 1 272 ? -32.784 11.124 -50.192 1.00 68.06 272 LYS A N 1
ATOM 2063 C CA . LYS A 1 272 ? -33.965 11.732 -50.826 1.00 68.06 272 LYS A CA 1
ATOM 2064 C C . LYS A 1 272 ? -33.715 13.181 -51.245 1.00 68.06 272 LYS A C 1
ATOM 2066 O O . LYS A 1 272 ? -34.131 13.548 -52.341 1.00 68.06 272 LYS A O 1
ATOM 2071 N N . THR A 1 273 ? -33.013 13.977 -50.436 1.00 59.47 273 THR A N 1
ATOM 2072 C CA . THR A 1 273 ? -32.635 15.353 -50.810 1.00 59.47 273 THR A CA 1
ATOM 2073 C C . THR A 1 273 ? -31.598 15.370 -51.934 1.00 59.47 273 THR A C 1
ATOM 2075 O O . THR A 1 273 ? -31.731 16.163 -52.861 1.00 59.47 273 THR A O 1
ATOM 2078 N N . ALA A 1 274 ? -30.650 14.427 -51.947 1.00 58.12 274 ALA A N 1
ATOM 2079 C CA . ALA A 1 274 ? -29.680 14.274 -53.035 1.00 58.12 274 ALA A CA 1
ATOM 2080 C C . ALA A 1 274 ? -30.317 13.866 -54.380 1.00 58.12 274 ALA A C 1
ATOM 2082 O O . ALA A 1 274 ? -29.818 14.235 -55.439 1.00 58.12 274 ALA A O 1
ATOM 2083 N N . ARG A 1 275 ? -31.442 13.137 -54.370 1.00 57.09 275 ARG A N 1
ATOM 2084 C CA . ARG A 1 275 ? -32.210 12.819 -55.592 1.00 57.09 275 ARG A CA 1
ATOM 2085 C C . ARG A 1 275 ? -33.098 13.965 -56.086 1.00 57.09 275 ARG A C 1
ATOM 2087 O O . ARG A 1 275 ? -33.522 13.921 -57.237 1.00 57.09 275 ARG A O 1
ATOM 2094 N N . ALA A 1 276 ? -33.384 14.963 -55.249 1.00 56.91 276 ALA A N 1
ATOM 2095 C CA . ALA A 1 276 ? -34.247 16.093 -55.598 1.00 56.91 276 ALA A CA 1
ATOM 2096 C C . ALA A 1 276 ? -33.527 17.203 -56.395 1.00 56.91 276 ALA A C 1
ATOM 2098 O O . ALA A 1 276 ? -34.191 18.088 -56.934 1.00 56.91 276 ALA A O 1
ATOM 2099 N N . HIS A 1 277 ? -32.195 17.156 -56.523 1.00 47.41 277 HIS A N 1
ATOM 2100 C CA . HIS A 1 277 ? -31.412 18.101 -57.330 1.00 47.41 277 HIS A CA 1
ATOM 2101 C C . HIS A 1 277 ? -30.432 17.386 -58.273 1.00 47.41 277 HIS A C 1
ATOM 2103 O O . HIS A 1 277 ? -29.323 17.038 -57.867 1.00 47.41 277 HIS A O 1
ATOM 2109 N N . PRO A 1 278 ? -30.797 17.187 -59.553 1.00 50.69 278 PRO A N 1
ATOM 2110 C CA . PRO A 1 278 ? -29.876 16.723 -60.574 1.00 50.69 278 PRO A CA 1
ATOM 2111 C C . PRO A 1 278 ? -29.443 17.909 -61.449 1.00 50.69 278 PRO A C 1
ATOM 2113 O O . PRO A 1 278 ? -30.143 18.217 -62.403 1.00 50.69 278 PRO A O 1
ATOM 2116 N N . GLN A 1 279 ? -28.336 18.576 -61.100 1.00 43.06 279 GLN A N 1
ATOM 2117 C CA . GLN A 1 279 ? -27.505 19.519 -61.895 1.00 43.06 279 GLN A CA 1
ATOM 2118 C C . GLN A 1 279 ? -26.712 20.365 -60.873 1.00 43.06 279 GLN A C 1
ATOM 2120 O O . GLN A 1 279 ? -27.285 20.788 -59.882 1.00 43.06 279 GLN A O 1
ATOM 2125 N N . SER A 1 280 ? -25.409 20.619 -60.955 1.00 39.38 280 SER A N 1
ATOM 2126 C CA . SER A 1 280 ? -24.519 20.782 -62.095 1.00 39.38 280 SER A CA 1
ATOM 2127 C C . SER A 1 280 ? -23.094 20.352 -61.713 1.00 39.38 280 SER A C 1
ATOM 2129 O O . SER A 1 280 ? -22.573 20.650 -60.639 1.00 39.38 280 SER A O 1
ATOM 2131 N N . ARG A 1 281 ? -22.445 19.633 -62.625 1.00 44.22 281 ARG A N 1
ATOM 2132 C CA . ARG A 1 281 ? -20.993 19.476 -62.674 1.00 44.22 281 ARG A CA 1
ATOM 2133 C C . ARG A 1 281 ? -20.531 20.514 -63.687 1.00 44.22 281 ARG A C 1
ATOM 2135 O O . ARG A 1 281 ? -20.927 20.368 -64.832 1.00 44.22 281 ARG A O 1
ATOM 2142 N N . GLU A 1 282 ? -19.757 21.517 -63.277 1.00 37.41 282 GLU A N 1
ATOM 2143 C CA . GLU A 1 282 ? -18.737 22.182 -64.106 1.00 37.41 282 GLU A CA 1
ATOM 2144 C C . GLU A 1 282 ? -18.048 23.333 -63.352 1.00 37.41 282 GLU A C 1
ATOM 2146 O O . GLU A 1 282 ? -18.704 24.211 -62.808 1.00 37.41 282 GLU A O 1
ATOM 2151 N N . GLY A 1 283 ? -16.710 23.315 -63.378 1.00 35.03 283 GLY A N 1
ATOM 2152 C CA . GLY A 1 283 ? -15.869 24.508 -63.515 1.00 35.03 283 GLY A CA 1
ATOM 2153 C C . GLY A 1 283 ? -15.644 25.431 -62.310 1.00 35.03 283 GLY A C 1
ATOM 2154 O O . GLY A 1 283 ? -16.496 26.230 -61.956 1.00 35.03 283 GLY A O 1
ATOM 2155 N N . SER A 1 284 ? -14.395 25.462 -61.831 1.00 34.59 284 SER A N 1
ATOM 2156 C CA . SER A 1 284 ? -13.515 26.652 -61.893 1.00 34.59 284 SER A CA 1
ATOM 2157 C C . SER A 1 284 ? -12.690 26.904 -60.626 1.00 34.59 284 SER A C 1
ATOM 2159 O O . SER A 1 284 ? -13.180 26.909 -59.504 1.00 34.59 284 SER A O 1
ATOM 2161 N N . MET A 1 285 ? -11.406 27.158 -60.879 1.00 37.56 285 MET A N 1
ATOM 2162 C CA . MET A 1 285 ? -10.353 27.651 -59.992 1.00 37.56 285 MET A CA 1
ATOM 2163 C C . MET A 1 285 ? -10.762 28.918 -59.219 1.00 37.56 285 MET A C 1
ATOM 2165 O O . MET A 1 285 ? -11.396 29.778 -59.823 1.00 37.56 285 MET A O 1
ATOM 2169 N N . PHE A 1 286 ? -10.287 29.098 -57.975 1.00 30.84 286 PHE A N 1
ATOM 2170 C CA . PHE A 1 286 ? -9.332 30.165 -57.596 1.00 30.84 286 PHE A CA 1
ATOM 2171 C C . PHE A 1 286 ? -8.932 30.125 -56.103 1.00 30.84 286 PHE A C 1
ATOM 2173 O O . PHE A 1 286 ? -9.698 29.688 -55.250 1.00 30.84 286 PHE A O 1
ATOM 2180 N N . LEU A 1 287 ? -7.706 30.587 -55.822 1.00 39.16 287 LEU A N 1
ATOM 2181 C CA . LEU A 1 287 ? -7.078 30.781 -54.505 1.00 39.16 287 LEU A CA 1
ATOM 2182 C C . LEU A 1 287 ? -7.711 31.925 -53.687 1.00 39.16 287 LEU A C 1
ATOM 2184 O O . LEU A 1 287 ? -8.151 32.909 -54.274 1.00 39.16 287 LEU A O 1
ATOM 2188 N N . GLY A 1 288 ? -7.574 31.882 -52.350 1.00 29.88 288 GLY A N 1
ATOM 2189 C CA . GLY A 1 288 ? -7.569 33.102 -51.523 1.00 29.88 288 GLY A CA 1
ATOM 2190 C C . GLY A 1 288 ? -8.001 32.951 -50.057 1.00 29.88 288 GLY A C 1
ATOM 2191 O O . GLY A 1 288 ? -9.177 32.774 -49.783 1.00 29.88 288 GLY A O 1
ATOM 2192 N N . SER A 1 289 ? -7.022 33.059 -49.149 1.00 31.17 289 SER A N 1
ATOM 2193 C CA . SER A 1 289 ? -7.026 33.758 -47.840 1.00 31.17 289 SER A CA 1
ATOM 2194 C C . SER A 1 289 ? -8.272 33.794 -46.921 1.00 31.17 289 SER A C 1
ATOM 2196 O O . SER A 1 289 ? -9.333 34.292 -47.281 1.00 31.17 289 SER A O 1
ATOM 2198 N N . THR A 1 290 ? -8.039 33.450 -45.646 1.00 37.50 290 THR A N 1
ATOM 2199 C CA . THR A 1 290 ? -8.736 33.932 -44.424 1.00 37.50 290 THR A CA 1
ATOM 2200 C C . THR A 1 290 ? -8.723 35.482 -44.340 1.00 37.50 290 THR A C 1
ATOM 2202 O O . THR A 1 290 ? -7.840 36.055 -44.985 1.00 37.50 290 THR A O 1
ATOM 2205 N N . PRO A 1 291 ? -9.602 36.206 -43.581 1.00 43.78 291 PRO A N 1
ATOM 2206 C CA . PRO A 1 291 ? -9.861 35.994 -42.136 1.00 43.78 291 PRO A CA 1
ATOM 2207 C C . PRO A 1 291 ? -11.245 36.391 -41.536 1.00 43.78 291 PRO A C 1
ATOM 2209 O O . PRO A 1 291 ? -11.955 37.241 -42.051 1.00 43.78 291 PRO A O 1
ATOM 2212 N N . GLY A 1 292 ? -11.524 35.869 -40.327 1.00 29.89 292 GLY A N 1
ATOM 2213 C CA . GLY A 1 292 ? -12.005 36.672 -39.181 1.00 29.89 292 GLY A CA 1
ATOM 2214 C C . GLY A 1 292 ? -13.506 36.712 -38.813 1.00 29.89 292 GLY A C 1
ATOM 2215 O O . GLY A 1 292 ? -14.351 37.023 -39.639 1.00 29.89 292 GLY A O 1
ATOM 2216 N N . THR A 1 293 ? -13.759 36.570 -37.496 1.00 32.69 293 THR A N 1
ATOM 2217 C CA . THR A 1 293 ? -14.957 36.900 -36.661 1.00 32.69 293 THR A CA 1
ATOM 2218 C C . THR A 1 293 ? -16.178 35.961 -36.741 1.00 32.69 293 THR A C 1
ATOM 2220 O O . THR A 1 293 ? -16.530 35.509 -37.816 1.00 32.69 293 THR A O 1
ATOM 2223 N N . SER A 1 294 ? -16.875 35.565 -35.661 1.00 30.47 294 SER A N 1
ATOM 2224 C CA . SER A 1 294 ? -17.100 36.143 -34.316 1.00 30.47 294 SER A CA 1
ATOM 2225 C C . SER A 1 294 ? -17.542 35.020 -33.335 1.00 30.47 294 SER A C 1
ATOM 2227 O O . SER A 1 294 ? -18.325 34.163 -33.729 1.00 30.47 294 SER A O 1
ATOM 2229 N N . SER A 1 295 ? -16.892 34.802 -32.183 1.00 29.28 295 SER A N 1
ATOM 2230 C CA . SER A 1 295 ? -17.229 35.270 -30.815 1.00 29.28 295 SER A CA 1
ATOM 2231 C C . SER A 1 295 ? -18.653 34.979 -30.295 1.00 29.28 295 SER A C 1
ATOM 2233 O O . SER A 1 295 ? -19.615 35.598 -30.738 1.00 29.28 295 SER A O 1
ATOM 2235 N N . MET A 1 296 ? -18.756 34.113 -29.275 1.00 31.61 296 MET A N 1
ATOM 2236 C CA . MET A 1 296 ? -19.760 34.188 -28.200 1.00 31.61 296 MET A CA 1
ATOM 2237 C C . MET A 1 296 ? -19.147 33.632 -26.903 1.00 31.61 296 MET A C 1
ATOM 2239 O O . MET A 1 296 ? -18.994 32.423 -26.750 1.00 31.61 296 MET A O 1
ATOM 2243 N N . TYR A 1 297 ? -18.801 34.529 -25.978 1.00 30.33 297 TYR A N 1
ATOM 2244 C CA . TYR A 1 297 ? -18.674 34.236 -24.550 1.00 30.33 297 TYR A CA 1
ATOM 2245 C C . TYR A 1 297 ? -19.853 34.899 -23.836 1.00 30.33 297 TYR A C 1
ATOM 2247 O O . TYR A 1 297 ? -20.173 36.055 -24.103 1.00 30.33 297 TYR A O 1
ATOM 2255 N N . VAL A 1 298 ? -20.496 34.132 -22.960 1.00 30.94 298 VAL A N 1
ATOM 2256 C CA . VAL A 1 298 ? -21.572 34.556 -22.062 1.00 30.94 298 VAL A CA 1
ATOM 2257 C C . VAL A 1 298 ? -20.927 34.884 -20.718 1.00 30.94 298 VAL A C 1
ATOM 2259 O O . VAL A 1 298 ? -20.314 34.007 -20.112 1.00 30.94 298 VAL A O 1
ATOM 2262 N N . THR A 1 299 ? -21.061 36.124 -20.255 1.00 33.28 299 THR A N 1
ATOM 2263 C CA . THR A 1 299 ? -20.781 36.519 -18.870 1.00 33.28 299 THR A CA 1
ATOM 2264 C C . THR A 1 299 ? -22.063 37.059 -18.259 1.00 33.28 299 THR A C 1
ATOM 2266 O O . THR A 1 299 ? -22.752 37.867 -18.876 1.00 33.28 299 THR A O 1
ATOM 2269 N N . ALA A 1 300 ? -22.391 36.539 -17.080 1.00 34.94 300 ALA A N 1
ATOM 2270 C CA . ALA A 1 300 ? -23.497 36.977 -16.249 1.00 34.94 300 ALA A CA 1
ATOM 2271 C C . ALA A 1 300 ? -23.096 38.243 -15.479 1.00 34.94 300 ALA A C 1
ATOM 2273 O O . ALA A 1 300 ? -22.023 38.268 -14.875 1.00 34.94 300 ALA A O 1
ATOM 2274 N N . ASP A 1 301 ? -23.970 39.246 -15.513 1.00 32.62 301 ASP A N 1
ATOM 2275 C CA . ASP A 1 301 ? -23.979 40.390 -14.605 1.00 32.62 301 ASP A CA 1
ATOM 2276 C C . ASP A 1 301 ? -24.744 40.006 -13.330 1.00 32.62 301 ASP A C 1
ATOM 2278 O O . ASP A 1 301 ? -25.886 39.553 -13.408 1.00 32.62 301 ASP A O 1
ATOM 2282 N N . GLU A 1 302 ? -24.134 40.232 -12.168 1.00 45.62 302 GLU A N 1
ATOM 2283 C CA . GLU A 1 302 ? -24.848 40.572 -10.934 1.00 45.62 302 GLU A CA 1
ATOM 2284 C C . GLU A 1 302 ? -24.101 41.738 -10.273 1.00 45.62 302 GLU A C 1
ATOM 2286 O O . GLU A 1 302 ? -22.971 41.601 -9.801 1.00 45.62 302 GLU A O 1
ATOM 2291 N N . ASP A 1 303 ? -24.753 42.898 -10.304 1.00 39.19 303 ASP A N 1
ATOM 2292 C CA . ASP A 1 303 ? -24.380 44.137 -9.633 1.00 39.19 303 ASP A CA 1
ATOM 2293 C C . ASP A 1 303 ? -24.477 44.006 -8.105 1.00 39.19 303 ASP A C 1
ATOM 2295 O O . ASP A 1 303 ? -25.474 43.508 -7.577 1.00 39.19 303 ASP A O 1
ATOM 2299 N N . MET A 1 304 ? -23.513 44.582 -7.379 1.00 40.44 304 MET A N 1
ATOM 2300 C CA . MET A 1 304 ? -23.799 45.223 -6.090 1.00 40.44 304 MET A CA 1
ATOM 2301 C C . MET A 1 304 ? -22.725 46.266 -5.751 1.00 40.44 304 MET A C 1
ATOM 2303 O O . MET A 1 304 ? -21.651 45.950 -5.239 1.00 40.44 304 MET A O 1
ATOM 2307 N N . ASP A 1 305 ? -23.039 47.526 -6.055 1.00 44.28 305 ASP A N 1
ATOM 2308 C CA . ASP A 1 305 ? -22.377 48.708 -5.507 1.00 44.28 305 ASP A CA 1
ATOM 2309 C C . ASP A 1 305 ? -22.631 48.823 -3.992 1.00 44.28 305 ASP A C 1
ATOM 2311 O O . ASP A 1 305 ? -23.742 48.565 -3.523 1.00 44.28 305 ASP A O 1
ATOM 2315 N N . LEU A 1 306 ? -21.642 49.311 -3.236 1.00 36.69 306 LEU A N 1
ATOM 2316 C CA . LEU A 1 306 ? -21.651 50.659 -2.635 1.00 36.69 306 LEU A CA 1
ATOM 2317 C C . LEU A 1 306 ? -20.628 50.780 -1.488 1.00 36.69 306 LEU A C 1
ATOM 2319 O O . LEU A 1 306 ? -20.646 49.996 -0.545 1.00 36.69 306 LEU A O 1
ATOM 2323 N N . SER A 1 307 ? -19.842 51.862 -1.594 1.00 44.25 307 SER A N 1
ATOM 2324 C CA . SER A 1 307 ? -19.256 52.720 -0.538 1.00 44.25 307 SER A CA 1
ATOM 2325 C C . SER A 1 307 ? -18.389 52.114 0.564 1.00 44.25 307 SER A C 1
ATOM 2327 O O . SER A 1 307 ? -18.937 51.410 1.438 1.00 44.25 307 SER A O 1
#

Organism: NCBI:txid765915

Sequence (307 aa):
MPISVEDVLKYHYYGGMLLTGLKQHERAMEMFYFNLSIPTRGAISAIQIESYRKLLLTSLIHTGQTTNYAGSKSDRNNPAITASHTASEPYHLFAKAYAASLSASSDSTRVDKLLATHAAHFEATENLGLVRQAMSVLRAHTVRRLTNTYITISVRELAKTMGSDVTKDEAERIIVQMVAAGKIKARIEHAAPCNEEGMAVDGQESEDMVEFVDEDDEEAGEAGATGEVLDQIKAAAAANVAEVLAQKIKQALAAGERVKEAEKGVLLSYAKTARAHPQSREGSMFLGSTPGTSSMYVTADEDMDLS

Secondary structure (DSSP, 8-state):
-PPPHHHHHHHHHHHHHHHHHTT-HHHHHHHHHHHHHSPPSSSPPHHHHHHHHHHHHHHHHHHSS---TT-STTGGG-HHHHHHHHTTHHHHHHHHHHHHHHH-TT-HHHHHHHHHHHHHHHHHTT-HHHHHHHHHHHHHHHHHHHTTT-SEEEHHHHHHHH-TT--HHHHHHHHHHHHHTTS--EEEEPPPPPPS-----TT-----EEEEPPTT----SSTHHHHHHHHHHHHHHHHHHHHHHHHHHHHHHHHHHHHHHHHHHHHHHHHHHHHS-------------------------------

pLDDT: mean 74.92, std 18.97, range [29.28, 96.56]

Nearest PDB structures (foldseek):
  4d10-assembly1_K  TM=7.407E-01  e=7.720E-12  Homo sapiens
  9e8h-assembly1_V  TM=7.249E-01  e=3.783E-07  Homo sapiens
  7w3h-assembly1_V  TM=6.856E-01  e=9.262E-06  Homo sapiens
  6msk-assembly1_V  TM=6.518E-01  e=1.204E-05  Homo sapiens
  9e8l-assembly1_V  TM=6.482E-01  e=6.791E-05  Homo sapiens

InterPro domains:
  IPR000717 Proteasome component (PCI) domain [PF01399] (118-191)
  IPR000717 Proteasome component (PCI) domain [PS50250] (27-202)
  IPR036390 Winged helix DNA-binding domain superfamily [SSF46785] (135-190)
  IPR050756 COP9 signalosome complex subunit 3 [PTHR10758] (6-191)
  IPR055089 COP9 signalosome complex subunit 3, N-terminal helical repeats [PF22788] (5-68)